Protein AF-A0A953ASG6-F1 (afdb_monomer)

Sequence (273 aa):
MALGATGCASWFAHPLPPEARTFRAKTDDGWELGLVQYLPEGTPTGRPVLLCHGISANGRHMDLDEAHSLARYLAAHGREAWTMSIRGTGASDRADPAKGRRQNFTFDDVWRHDTRTAIAFVRGHAETPRLLRRLQHDGVALSAEQRAIADEEFVAIDYIGHSMGGMLVYAYLAEGGEGLHAVVTLGSPTRMDWGGRLDPVVVGASRLLMKGTGRSRWRTLRCSPCCGRATRTAIRWRSSSTTRRTPRRRPGGGWWRSAPGTSRRRCGCSLRR

Foldseek 3Di:
DDDLDQADPPVQDDDDDPQKDWDWFAWPQGKTKIKIKAAADDAADAAAEEEEEAPSAFQCVQPRDDPPHVQVVCRPVRHIYMTIGFECDDPIDHADVVRVRHLQDDLCCRLVIVVLRVLVVCQVVPCNLVRLLVCVVVVNDDDPRSVVSVPDPGGAYEYEAEASGLCSVVVCVVVPHDRHPYYHYHPYDVDDPPPPPCVCVVVVVVCVSNVDPDPDPPPPPPPDDPPDDDPDPPPDDDDDPDDDDDDDDDDDDDDDDDDDDDDDDDDDDDDDD

Secondary structure (DSSP, 8-state):
------S--TT--PPPPTT-EEEEEE-TTS-EEEEEEEPPSSS--S--EEEE--TT--GGGS--SSSS-HHHHHHHTT--EEEEPPTTSTTSPPPBGGGTB-TT--HHHIIIIIIHHHHHHHHHH-SHHHHHHHHHHTT----HHHHHHHT-SS--EEEEEETHHHHHHHHHHHTT--SEEEEEEES--SS----TTTHHHHHHHHHHHS---------------------------------------------------------------

pLDDT: mean 74.08, std 29.64, range [22.88, 98.88]

Radius of gyration: 25.07 Å; Cα contacts (8 Å, |Δi|>4): 400; chains: 1; bounding box: 74×66×63 Å

Solvent-accessible surface area (backbone atoms only — not comparable to full-atom values): 16791 Å² total; per-residue (Å²): 136,92,86,83,81,87,50,65,78,83,86,69,73,57,78,80,59,90,78,52,44,77,47,76,49,70,30,94,88,69,47,40,27,20,34,40,40,33,67,34,44,77,72,61,71,53,61,37,33,42,38,34,40,33,78,74,46,22,27,51,75,43,42,47,48,94,88,68,14,62,39,57,53,37,7,69,65,5,21,28,19,30,31,32,13,56,77,63,19,70,77,11,40,61,60,36,67,95,73,71,35,60,80,49,70,50,74,63,53,44,26,69,34,47,50,49,39,49,53,54,48,47,47,74,66,58,55,50,42,58,53,40,38,49,40,51,74,74,67,50,91,68,54,75,66,46,47,56,47,28,70,44,88,71,52,47,27,30,38,39,11,30,29,51,23,24,38,34,52,50,55,34,48,75,73,70,53,77,61,64,74,48,79,46,63,46,83,38,64,92,69,86,81,62,60,86,85,51,35,69,59,51,52,47,50,47,46,69,76,50,67,41,102,64,91,76,78,80,72,77,83,72,80,73,86,76,93,66,88,79,80,84,77,79,83,76,85,77,86,84,83,81,80,88,78,88,87,86,84,88,85,88,85,85,88,88,86,85,88,89,87,88,85,88,84,86,85,86,86,82,87,79,133

Nearest PDB structures (foldseek):
  6v7n-assembly2_B  TM=7.264E-01  e=4.670E-08  Homo sapiens
  7q4j-assembly1_A  TM=7.502E-01  e=1.644E-07  Thermoanaerobacter thermohydrosulfuricus
  7q4h-assembly1_B  TM=4.082E-01  e=7.930E-07  Thermoanaerobacter thermohydrosulfuricus
  3iul-assembly1_A  TM=6.294E-01  e=1.382E-04  Aeromonas caviae
  3iur-assembly1_A  TM=6.324E-01  e=2.287E-04  Aeromonas caviae

Structure (mmCIF, N/CA/C/O backbone):
data_AF-A0A953ASG6-F1
#
_entry.id   AF-A0A953ASG6-F1
#
loop_
_atom_site.group_PDB
_atom_site.id
_atom_site.type_symbol
_atom_site.label_atom_id
_atom_site.label_alt_id
_atom_site.label_comp_id
_atom_site.label_asym_id
_atom_site.label_entity_id
_atom_site.label_seq_id
_atom_site.pdbx_PDB_ins_code
_atom_site.Cartn_x
_atom_site.Cartn_y
_atom_site.Cartn_z
_atom_site.occupancy
_atom_site.B_iso_or_equiv
_atom_site.auth_seq_id
_atom_site.auth_comp_id
_atom_site.auth_asym_id
_atom_site.auth_atom_id
_atom_site.pdbx_PDB_model_num
ATOM 1 N N . MET A 1 1 ? 19.640 18.886 -24.240 1.00 27.78 1 MET A N 1
ATOM 2 C CA . MET A 1 1 ? 18.277 18.658 -24.767 1.00 27.78 1 MET A CA 1
ATOM 3 C C . MET A 1 1 ? 17.514 17.826 -23.749 1.00 27.78 1 MET A C 1
ATOM 5 O O . MET A 1 1 ? 17.911 16.702 -23.474 1.00 27.78 1 MET A O 1
ATOM 9 N N . ALA A 1 2 ? 16.523 18.434 -23.099 1.00 35.00 2 ALA A N 1
ATOM 10 C CA . ALA A 1 2 ? 15.748 17.849 -22.012 1.00 35.00 2 ALA A CA 1
ATOM 11 C C . ALA A 1 2 ? 14.700 16.862 -22.547 1.00 35.00 2 ALA A C 1
ATOM 13 O O . ALA A 1 2 ? 13.938 17.223 -23.433 1.00 35.00 2 ALA A O 1
ATOM 14 N N . LEU A 1 3 ? 14.653 15.651 -21.985 1.00 30.56 3 LEU A N 1
ATOM 15 C CA . LEU A 1 3 ? 13.550 14.684 -22.097 1.00 30.56 3 LEU A CA 1
ATOM 16 C C . LEU A 1 3 ? 13.619 13.762 -20.866 1.00 30.56 3 LEU A C 1
ATOM 18 O O . LEU A 1 3 ? 14.059 12.621 -20.931 1.00 30.56 3 LEU A O 1
ATOM 22 N N . GLY A 1 4 ? 13.264 14.321 -19.707 1.00 30.19 4 GLY A N 1
ATOM 23 C CA . GLY A 1 4 ? 13.262 13.640 -18.404 1.00 30.19 4 GLY A CA 1
ATOM 24 C C . GLY A 1 4 ? 11.885 13.590 -17.739 1.00 30.19 4 GLY A C 1
ATOM 25 O O . GLY A 1 4 ? 11.798 13.414 -16.530 1.00 30.19 4 GLY A O 1
ATOM 26 N N . ALA A 1 5 ? 10.806 13.773 -18.502 1.00 35.22 5 ALA A N 1
ATOM 27 C CA . ALA A 1 5 ? 9.439 13.689 -17.999 1.00 35.22 5 ALA A CA 1
ATOM 28 C C . ALA A 1 5 ? 8.845 12.315 -18.327 1.00 35.22 5 ALA A C 1
ATOM 30 O O . ALA A 1 5 ? 8.050 12.162 -19.252 1.00 35.22 5 ALA A O 1
ATOM 31 N N . THR A 1 6 ? 9.212 11.290 -17.560 1.00 41.84 6 THR A N 1
ATOM 32 C CA . THR A 1 6 ? 8.379 10.086 -17.487 1.00 41.84 6 THR A CA 1
ATOM 33 C C . THR A 1 6 ? 7.123 10.427 -16.681 1.00 41.84 6 THR A C 1
ATOM 35 O O . THR A 1 6 ? 7.103 10.310 -15.458 1.00 41.84 6 THR A O 1
ATOM 38 N N . GLY A 1 7 ? 6.099 10.901 -17.393 1.00 40.56 7 GLY A N 1
ATOM 39 C CA . GLY A 1 7 ? 4.728 10.423 -17.225 1.00 40.56 7 GLY A CA 1
ATOM 40 C C . GLY A 1 7 ? 3.954 10.811 -15.968 1.00 40.56 7 GLY A C 1
ATOM 41 O O . GLY A 1 7 ? 3.201 9.985 -15.478 1.00 40.56 7 GLY A O 1
ATOM 42 N N . CYS A 1 8 ? 4.059 12.036 -15.462 1.00 50.91 8 CYS A N 1
ATOM 43 C CA . CYS A 1 8 ? 2.988 12.617 -14.646 1.00 50.91 8 CYS A CA 1
ATOM 44 C C . CYS A 1 8 ? 2.726 14.031 -15.147 1.00 50.91 8 CYS A C 1
ATOM 46 O O . CYS A 1 8 ? 3.676 14.778 -15.384 1.00 50.91 8 CYS A O 1
ATOM 48 N N . ALA A 1 9 ? 1.457 14.400 -15.318 1.00 42.47 9 ALA A N 1
ATOM 49 C CA . ALA A 1 9 ? 1.088 15.793 -15.503 1.00 42.47 9 ALA A CA 1
ATOM 50 C C . ALA A 1 9 ? 1.520 16.552 -14.239 1.00 42.47 9 ALA A C 1
ATOM 52 O O . ALA A 1 9 ? 0.816 16.566 -13.237 1.00 42.47 9 ALA A O 1
ATOM 53 N N . SER A 1 10 ? 2.695 17.181 -14.278 1.00 49.19 10 SER A N 1
ATOM 54 C CA . SER A 1 10 ? 3.229 18.040 -13.210 1.00 49.19 10 SER A CA 1
ATOM 55 C C . SER A 1 10 ? 2.364 19.280 -12.944 1.00 49.19 10 SER A C 1
ATOM 57 O O . SER A 1 10 ? 2.701 20.096 -12.097 1.00 49.19 10 SER A O 1
ATOM 59 N N . TRP A 1 11 ? 1.268 19.427 -13.686 1.00 45.00 11 TRP A N 1
ATOM 60 C CA . TRP A 1 11 ? 0.364 20.567 -13.692 1.00 45.00 11 TRP A CA 1
ATOM 61 C C . TRP A 1 11 ? -0.679 20.519 -12.563 1.00 45.00 11 TRP A C 1
ATOM 63 O O . TRP A 1 11 ? -1.254 21.551 -12.249 1.00 45.00 11 TRP A O 1
ATOM 73 N N . PHE A 1 12 ? -0.885 19.361 -11.918 1.00 52.78 12 PHE A N 1
ATOM 74 C CA . PHE A 1 12 ? -1.850 19.177 -10.824 1.00 52.78 12 PHE A CA 1
ATOM 75 C C . PHE A 1 12 ? -1.239 18.354 -9.681 1.00 52.78 12 PHE A C 1
ATOM 77 O O . PHE A 1 12 ? -1.588 17.195 -9.466 1.00 52.78 12 PHE A O 1
ATOM 84 N N . ALA A 1 13 ? -0.278 18.930 -8.959 1.00 62.97 13 ALA A N 1
ATOM 85 C CA . ALA A 1 13 ? 0.239 18.332 -7.730 1.00 62.97 13 ALA A CA 1
ATOM 86 C C . ALA A 1 13 ? -0.404 19.024 -6.523 1.00 62.97 13 ALA A C 1
ATOM 88 O O . ALA A 1 13 ? 0.125 20.010 -6.013 1.00 62.97 13 ALA A O 1
ATOM 89 N N . HIS A 1 14 ? -1.551 18.512 -6.068 1.00 77.44 14 HIS A N 1
ATOM 90 C CA . HIS A 1 14 ? -2.066 18.899 -4.757 1.00 77.44 14 HIS A CA 1
ATOM 91 C C . HIS A 1 14 ? -1.076 18.454 -3.673 1.00 77.44 14 HIS A C 1
ATOM 93 O O . HIS A 1 14 ? -0.566 17.328 -3.744 1.00 77.44 14 HIS A O 1
ATOM 99 N N . PRO A 1 15 ? -0.786 19.307 -2.673 1.00 84.88 15 PRO A N 1
ATOM 100 C CA . PRO A 1 15 ? 0.083 18.915 -1.580 1.00 84.88 15 PRO A CA 1
ATOM 101 C C . PRO A 1 15 ? -0.508 17.720 -0.824 1.00 84.88 15 PRO A C 1
ATOM 103 O O . PRO A 1 15 ? -1.726 17.489 -0.790 1.00 84.88 15 PRO A O 1
ATOM 106 N N . LEU A 1 16 ? 0.387 16.946 -0.215 1.00 89.38 16 LEU A N 1
ATOM 107 C CA . LEU A 1 16 ? -0.013 15.987 0.803 1.00 89.38 16 LEU A CA 1
ATOM 108 C C . LEU A 1 16 ? -0.676 16.743 1.957 1.00 89.38 16 LEU A C 1
ATOM 110 O O . LEU A 1 16 ? -0.229 17.846 2.285 1.00 89.38 16 LEU A O 1
ATOM 114 N N . PRO A 1 17 ? -1.736 16.186 2.554 1.00 90.31 17 PRO A N 1
ATOM 115 C CA . PRO A 1 17 ? -2.352 16.832 3.688 1.00 90.31 17 PRO A CA 1
ATOM 116 C C . PRO A 1 17 ? -1.406 16.711 4.905 1.00 90.31 17 PRO A C 1
ATOM 118 O O . PRO A 1 17 ? -0.590 15.782 4.945 1.00 90.31 17 PRO A O 1
ATOM 121 N N . PRO A 1 18 ? -1.443 17.649 5.868 1.00 90.81 18 PRO A N 1
ATOM 122 C CA . PRO A 1 18 ? -0.454 17.725 6.951 1.00 90.81 18 PRO A CA 1
ATOM 123 C C . PRO A 1 18 ? -0.335 16.458 7.810 1.00 90.81 18 PRO A C 1
ATOM 125 O O . PRO A 1 18 ? 0.724 16.180 8.369 1.00 90.81 18 PRO A O 1
ATOM 128 N N . GLU A 1 19 ? -1.414 15.690 7.923 1.00 90.56 19 GLU A N 1
ATOM 129 C CA . GLU A 1 19 ? -1.492 14.446 8.683 1.00 90.56 19 GLU A CA 1
ATOM 130 C C . GLU A 1 19 ? -0.866 13.239 7.969 1.00 90.56 19 GLU A C 1
ATOM 132 O O . GLU A 1 19 ? -0.615 12.210 8.607 1.00 90.56 19 GLU A O 1
ATOM 137 N N . ALA A 1 20 ? -0.591 13.345 6.665 1.00 95.19 20 ALA A N 1
ATOM 138 C CA . ALA A 1 20 ? 0.031 12.273 5.904 1.00 95.19 20 ALA A CA 1
ATOM 139 C C . ALA A 1 20 ? 1.503 12.103 6.298 1.00 95.19 20 ALA A C 1
ATOM 141 O O . ALA A 1 20 ? 2.285 13.053 6.330 1.00 95.19 20 ALA A O 1
ATOM 142 N N . ARG A 1 21 ? 1.909 10.858 6.554 1.00 98.00 21 ARG A N 1
ATOM 143 C CA . ARG A 1 21 ? 3.276 10.528 6.980 1.00 98.00 21 ARG A CA 1
ATOM 144 C C . ARG A 1 21 ? 4.039 9.876 5.845 1.00 98.00 21 ARG A C 1
ATOM 146 O O . ARG A 1 21 ? 3.577 8.898 5.266 1.00 98.00 21 ARG A O 1
ATOM 153 N N . THR A 1 22 ? 5.220 10.391 5.535 1.00 97.69 22 THR A N 1
ATOM 154 C CA . THR A 1 22 ? 6.057 9.874 4.446 1.00 97.69 22 THR A CA 1
ATOM 155 C C . THR A 1 22 ? 7.138 8.941 4.969 1.00 97.69 22 THR A C 1
ATOM 157 O O . THR A 1 22 ? 7.808 9.256 5.951 1.00 97.69 22 THR A O 1
ATOM 160 N N . PHE A 1 23 ? 7.369 7.842 4.260 1.00 98.56 23 PHE A N 1
ATOM 161 C CA . PHE A 1 23 ? 8.360 6.831 4.608 1.00 98.56 23 PHE A CA 1
ATOM 162 C C . PHE A 1 23 ? 9.231 6.457 3.411 1.00 98.56 23 PHE A C 1
ATOM 164 O O . PHE A 1 23 ? 8.846 6.632 2.251 1.00 98.56 23 PHE A O 1
ATOM 171 N N . ARG A 1 24 ? 10.408 5.903 3.716 1.00 98.38 24 ARG A N 1
ATOM 172 C CA . ARG A 1 24 ? 11.357 5.348 2.749 1.00 98.38 24 ARG A CA 1
ATOM 173 C C . ARG A 1 24 ? 11.648 3.896 3.112 1.00 98.38 24 ARG A C 1
ATOM 175 O O . ARG A 1 24 ? 12.195 3.633 4.178 1.00 98.38 24 ARG A O 1
ATOM 182 N N . ALA A 1 25 ? 11.273 2.963 2.240 1.00 98.38 25 ALA A N 1
ATOM 183 C CA . ALA A 1 25 ? 11.514 1.536 2.440 1.00 98.38 25 ALA A CA 1
ATOM 184 C C . ALA A 1 25 ? 12.634 1.054 1.517 1.00 98.38 25 ALA A C 1
ATOM 186 O O . ALA A 1 25 ? 12.512 1.147 0.296 1.00 98.38 25 ALA A O 1
ATOM 187 N N . LYS A 1 26 ? 13.722 0.543 2.095 1.00 98.38 26 LYS A N 1
ATOM 188 C CA . LYS A 1 26 ? 14.877 0.063 1.335 1.00 98.38 26 LYS A CA 1
ATOM 189 C C . LYS A 1 26 ? 14.662 -1.376 0.859 1.00 98.38 26 LYS A C 1
ATOM 191 O O . LYS A 1 26 ? 14.387 -2.257 1.672 1.00 98.38 26 LYS A O 1
ATOM 196 N N . THR A 1 27 ? 14.794 -1.607 -0.442 1.00 98.25 27 THR A N 1
ATOM 197 C CA . THR A 1 27 ? 14.783 -2.939 -1.051 1.00 98.25 27 THR A CA 1
ATOM 198 C C . THR A 1 27 ? 16.126 -3.638 -0.850 1.00 98.25 27 THR A C 1
ATOM 200 O O . THR A 1 27 ? 17.162 -3.006 -0.619 1.00 98.25 27 THR A O 1
ATOM 203 N N . ASP A 1 28 ? 16.114 -4.962 -0.948 1.00 96.81 28 ASP A N 1
ATOM 204 C CA . ASP A 1 28 ? 17.310 -5.809 -0.894 1.00 96.81 28 ASP A CA 1
ATOM 205 C C . ASP A 1 28 ? 18.301 -5.522 -2.036 1.00 96.81 28 ASP A C 1
ATOM 207 O O . ASP A 1 28 ? 19.506 -5.681 -1.853 1.00 96.81 28 ASP A O 1
ATOM 211 N N . ASP A 1 29 ? 17.819 -5.026 -3.178 1.00 95.38 29 ASP A N 1
ATOM 212 C CA . ASP A 1 29 ? 18.638 -4.620 -4.325 1.00 95.38 29 ASP A CA 1
ATOM 213 C C . ASP A 1 29 ? 19.014 -3.121 -4.346 1.00 95.38 29 ASP A C 1
ATOM 215 O O . ASP A 1 29 ? 19.534 -2.613 -5.341 1.00 95.38 29 ASP A O 1
ATOM 219 N N . GLY A 1 30 ? 18.803 -2.404 -3.235 1.00 95.50 30 GLY A N 1
ATOM 220 C CA . GLY A 1 30 ? 19.396 -1.081 -3.001 1.00 95.50 30 GLY A CA 1
ATOM 221 C C . GLY A 1 30 ? 18.591 0.125 -3.497 1.00 95.50 30 GLY A C 1
ATOM 222 O O . GLY A 1 30 ? 19.136 1.232 -3.571 1.00 95.50 30 GLY A O 1
ATOM 223 N N . TRP A 1 31 ? 17.308 -0.051 -3.807 1.00 97.75 31 TRP A N 1
ATOM 224 C CA . TRP A 1 31 ? 16.381 1.051 -4.068 1.00 97.75 31 TRP A CA 1
ATOM 225 C C . TRP A 1 31 ? 15.680 1.485 -2.788 1.00 97.75 31 TRP A C 1
ATOM 227 O O . TRP A 1 31 ? 15.401 0.669 -1.918 1.00 97.75 31 TRP A O 1
ATOM 237 N N . GLU A 1 32 ? 15.339 2.766 -2.682 1.00 98.31 32 GLU A N 1
ATOM 238 C CA . GLU A 1 32 ? 14.399 3.228 -1.664 1.00 98.31 32 GLU A CA 1
ATOM 239 C C . GLU A 1 32 ? 13.057 3.603 -2.289 1.00 98.31 32 GLU A C 1
ATOM 241 O O . GLU A 1 32 ? 12.974 4.436 -3.196 1.00 98.31 32 GLU A O 1
ATOM 246 N N . LEU A 1 33 ? 11.998 2.984 -1.778 1.00 98.56 33 LEU A N 1
ATOM 247 C CA . LEU A 1 33 ? 10.622 3.225 -2.183 1.00 98.56 33 LEU A CA 1
ATOM 248 C C . LEU A 1 33 ? 10.019 4.327 -1.323 1.00 98.56 33 LEU A C 1
ATOM 250 O O . LEU A 1 33 ? 10.130 4.281 -0.100 1.00 98.56 33 LEU A O 1
ATOM 254 N N . GLY A 1 34 ? 9.347 5.289 -1.946 1.00 98.25 34 GLY A N 1
ATOM 255 C CA . GLY A 1 34 ? 8.525 6.270 -1.253 1.00 98.25 34 GLY A CA 1
ATOM 256 C C . GLY A 1 34 ? 7.156 5.685 -0.921 1.00 98.25 34 GLY A C 1
ATOM 257 O O . GLY A 1 34 ? 6.438 5.242 -1.823 1.00 98.25 34 GLY A O 1
ATOM 258 N N . LEU A 1 35 ? 6.783 5.720 0.357 1.00 98.69 35 LEU A N 1
ATOM 259 C CA . LEU A 1 35 ? 5.441 5.385 0.829 1.00 98.69 35 LEU A CA 1
ATOM 260 C C . LEU A 1 35 ? 4.820 6.568 1.569 1.00 98.69 35 LEU A C 1
ATOM 262 O O . LEU A 1 35 ? 5.529 7.377 2.168 1.00 98.69 35 LEU A O 1
ATOM 266 N N . VAL A 1 36 ? 3.493 6.646 1.552 1.00 98.44 36 VAL A N 1
ATOM 267 C CA . VAL A 1 36 ? 2.724 7.623 2.328 1.00 98.44 36 VAL A CA 1
ATOM 268 C C . VAL A 1 36 ? 1.637 6.903 3.110 1.00 98.44 36 VAL A C 1
ATOM 270 O O . VAL A 1 36 ? 0.869 6.155 2.511 1.00 98.44 36 VAL A O 1
ATOM 273 N N . GLN A 1 37 ? 1.570 7.144 4.415 1.00 98.69 37 GLN A N 1
ATOM 274 C CA . GLN A 1 37 ? 0.572 6.610 5.339 1.00 98.69 37 GLN A CA 1
ATOM 275 C C . GLN A 1 37 ? -0.467 7.676 5.683 1.00 98.69 37 GLN A C 1
ATOM 277 O O . GLN A 1 37 ? -0.120 8.818 5.993 1.00 98.69 37 GLN A O 1
ATOM 282 N N . TYR A 1 38 ? -1.722 7.249 5.729 1.00 98.12 38 TYR A N 1
ATOM 283 C CA . TYR A 1 38 ? -2.864 7.984 6.252 1.00 98.12 38 TYR A CA 1
ATOM 284 C C . TYR A 1 38 ? -3.462 7.142 7.374 1.00 98.12 38 TYR A C 1
ATOM 286 O O . TYR A 1 38 ? -3.794 5.968 7.180 1.00 98.12 38 TYR A O 1
ATOM 294 N N . LEU A 1 39 ? -3.546 7.723 8.567 1.00 98.19 39 LEU A N 1
ATOM 295 C CA . LEU A 1 39 ? -4.141 7.043 9.708 1.00 98.19 39 LEU A CA 1
ATOM 296 C C . LEU A 1 39 ? -5.666 6.995 9.577 1.00 98.19 39 LEU A C 1
ATOM 298 O O . LEU A 1 39 ? -6.246 7.893 8.971 1.00 98.19 39 LEU A O 1
ATOM 302 N N . PRO A 1 40 ? -6.314 5.962 10.136 1.00 97.44 40 PRO A N 1
ATOM 303 C CA . PRO A 1 40 ? -7.762 5.878 10.122 1.00 97.44 40 PRO A CA 1
ATOM 304 C C . PRO A 1 40 ? -8.350 7.001 10.977 1.00 97.44 40 PRO A C 1
ATOM 306 O O . PRO A 1 40 ? -7.897 7.235 12.100 1.00 97.44 40 PRO A O 1
ATOM 309 N N . GLU A 1 41 ? -9.379 7.666 10.467 1.00 95.94 41 GLU A N 1
ATOM 310 C CA . GLU A 1 41 ? -10.197 8.565 11.269 1.00 95.94 41 GLU A CA 1
ATOM 311 C C . GLU A 1 41 ? -11.116 7.748 12.184 1.00 95.94 41 GLU A C 1
ATOM 313 O O . GLU A 1 41 ? -11.754 6.777 11.770 1.00 95.94 41 GLU A O 1
ATOM 318 N N . GLY A 1 42 ? -11.173 8.135 13.458 1.00 94.44 42 GLY A N 1
ATOM 319 C CA . GLY A 1 42 ? -11.932 7.407 14.469 1.00 94.44 42 GLY A CA 1
ATOM 320 C C . GLY A 1 42 ? -11.327 6.044 14.827 1.00 94.44 42 GLY A C 1
ATOM 321 O O . GLY A 1 42 ? -10.113 5.844 14.825 1.00 94.44 42 GLY A O 1
ATOM 322 N N . THR A 1 43 ? -12.189 5.100 15.216 1.00 95.44 43 THR A N 1
ATOM 323 C CA . THR A 1 43 ? -11.749 3.747 15.589 1.00 95.44 43 THR A CA 1
ATOM 324 C C . THR A 1 43 ? -11.465 2.932 14.326 1.00 95.44 43 THR A C 1
ATOM 326 O O . THR A 1 43 ? -12.354 2.850 13.476 1.00 95.44 43 THR A O 1
ATOM 329 N N . PRO A 1 44 ? -10.294 2.272 14.204 1.00 97.62 44 PRO A N 1
ATOM 330 C CA . PRO A 1 44 ? -9.983 1.477 13.023 1.00 97.62 44 PRO A CA 1
ATOM 331 C C . PRO A 1 44 ? -11.049 0.416 12.730 1.00 97.62 44 PRO A C 1
ATOM 333 O O . PRO A 1 44 ? -11.471 -0.317 13.626 1.00 97.62 44 PRO A O 1
ATOM 336 N N . THR A 1 45 ? -11.477 0.315 11.475 1.00 96.38 45 THR A N 1
ATOM 337 C CA . THR A 1 45 ? -12.579 -0.559 11.038 1.00 96.38 45 THR A CA 1
ATOM 338 C C . THR A 1 45 ? -12.103 -1.864 10.408 1.00 96.38 45 THR A C 1
ATOM 340 O O . THR A 1 45 ? -12.894 -2.789 10.267 1.00 96.38 45 THR A O 1
ATOM 343 N N . GLY A 1 46 ? -10.821 -1.975 10.056 1.00 96.38 46 GLY A N 1
ATOM 344 C CA . GLY A 1 46 ? -10.255 -3.163 9.420 1.00 96.38 46 GLY A CA 1
ATOM 345 C C . GLY A 1 46 ? -8.737 -3.079 9.288 1.00 96.38 46 GLY A C 1
ATOM 346 O O . GLY A 1 46 ? -8.127 -2.120 9.747 1.00 96.38 46 GLY A O 1
ATOM 347 N N . ARG A 1 47 ? -8.120 -4.074 8.643 1.00 98.00 47 ARG A N 1
ATOM 348 C CA . ARG A 1 47 ? -6.658 -4.142 8.451 1.00 98.00 47 ARG A CA 1
ATOM 349 C C . ARG A 1 47 ? -6.118 -2.942 7.656 1.00 98.00 47 ARG A C 1
ATOM 351 O O . ARG A 1 47 ? -6.865 -2.365 6.856 1.00 98.00 47 ARG A O 1
ATOM 358 N N . PRO A 1 48 ? -4.837 -2.571 7.827 1.00 98.38 48 PRO A N 1
ATOM 359 C CA . PRO A 1 48 ? -4.202 -1.568 6.974 1.00 98.38 48 PRO A CA 1
ATOM 360 C C . PRO A 1 48 ? -4.238 -2.006 5.504 1.00 98.38 48 PRO A C 1
ATOM 362 O O . PRO A 1 48 ? -4.195 -3.201 5.206 1.00 98.38 48 PRO A O 1
ATOM 365 N N . VAL A 1 49 ? -4.316 -1.047 4.584 1.00 98.81 49 VAL A N 1
ATOM 366 C CA . VAL A 1 49 ? -4.430 -1.300 3.142 1.00 98.81 49 VAL A CA 1
ATOM 367 C C . VAL A 1 49 ? -3.309 -0.627 2.359 1.00 98.81 49 VAL A C 1
ATOM 369 O O . VAL A 1 49 ? -3.101 0.578 2.475 1.00 98.81 49 VAL A O 1
ATOM 372 N N . LEU A 1 50 ? -2.603 -1.401 1.533 1.00 98.88 50 LEU A N 1
ATOM 373 C CA . LEU A 1 50 ? -1.567 -0.915 0.622 1.00 98.88 50 LEU A CA 1
ATOM 374 C C . LEU A 1 50 ? -2.127 -0.715 -0.792 1.00 98.88 50 LEU A C 1
ATOM 376 O O . LEU A 1 50 ? -2.612 -1.649 -1.424 1.00 98.88 50 LEU A O 1
ATOM 380 N N . LEU A 1 51 ? -2.013 0.508 -1.298 1.00 98.75 51 LEU A N 1
ATOM 381 C CA . LEU A 1 51 ? -2.457 0.966 -2.607 1.00 98.75 51 LEU A CA 1
ATOM 382 C C . LEU A 1 51 ? -1.253 1.065 -3.553 1.00 98.75 51 LEU A C 1
ATOM 384 O O . LEU A 1 51 ? -0.347 1.882 -3.350 1.00 98.75 51 LEU A O 1
ATOM 388 N N . CYS A 1 52 ? -1.258 0.256 -4.610 1.00 98.50 52 CYS A N 1
ATOM 389 C CA . CYS A 1 52 ? -0.195 0.208 -5.610 1.00 98.50 52 CYS A CA 1
ATOM 390 C C . CYS A 1 52 ? -0.690 0.686 -6.980 1.00 98.50 52 CYS A C 1
ATOM 392 O O . CYS A 1 52 ? -1.705 0.215 -7.506 1.00 98.50 52 CYS A O 1
ATOM 394 N N . HIS A 1 53 ? 0.044 1.630 -7.566 1.00 97.19 53 HIS A N 1
ATOM 395 C CA . HIS A 1 53 ? -0.298 2.240 -8.846 1.00 97.19 53 HIS A CA 1
ATOM 396 C C . HIS A 1 53 ? 0.111 1.379 -10.055 1.00 97.19 53 HIS A C 1
ATOM 398 O O . HIS A 1 53 ? 0.879 0.423 -9.956 1.00 97.19 53 HIS A O 1
ATOM 404 N N . GLY A 1 54 ? -0.395 1.758 -11.231 1.00 93.75 54 GLY A N 1
ATOM 405 C CA . GLY A 1 54 ? -0.064 1.138 -12.517 1.00 93.75 54 GLY A CA 1
ATOM 406 C C . GLY A 1 54 ? 1.205 1.687 -13.179 1.00 93.75 54 GLY A C 1
ATOM 407 O O . GLY A 1 54 ? 1.897 2.547 -12.639 1.00 93.75 54 GLY A O 1
ATOM 408 N N . ILE A 1 55 ? 1.500 1.219 -14.391 1.00 91.25 55 ILE A N 1
ATOM 409 C CA . ILE A 1 55 ? 2.618 1.735 -15.196 1.00 91.25 55 ILE A CA 1
ATOM 410 C C . ILE A 1 55 ? 2.433 3.228 -15.520 1.00 91.25 55 ILE A C 1
ATOM 412 O O . ILE A 1 55 ? 1.304 3.699 -15.644 1.00 91.25 55 ILE A O 1
ATOM 416 N N . SER A 1 56 ? 3.537 3.968 -15.668 1.00 87.25 56 SER A N 1
ATOM 417 C CA . SER A 1 56 ? 3.531 5.409 -15.989 1.00 87.25 56 SER A CA 1
ATOM 418 C C . SER A 1 56 ? 2.734 6.266 -14.995 1.00 87.25 56 SER A C 1
ATOM 420 O O . SER A 1 56 ? 2.101 7.243 -15.375 1.00 87.25 56 SER A O 1
ATOM 422 N N . ALA A 1 57 ? 2.754 5.883 -13.719 1.00 89.94 57 ALA A N 1
ATOM 423 C CA . ALA A 1 57 ? 2.110 6.604 -12.628 1.00 89.94 57 ALA A CA 1
ATOM 424 C C . ALA A 1 57 ? 3.037 6.651 -11.400 1.00 89.94 57 ALA A C 1
ATOM 426 O O . ALA A 1 57 ? 4.211 6.295 -11.491 1.00 89.94 57 ALA A O 1
ATOM 427 N N . ASN A 1 58 ? 2.521 7.102 -10.257 1.00 91.50 58 ASN A N 1
ATOM 428 C CA . ASN A 1 58 ? 3.190 7.027 -8.958 1.00 91.50 58 ASN A CA 1
ATOM 429 C C . ASN A 1 58 ? 2.149 6.929 -7.821 1.00 91.50 58 ASN A C 1
ATOM 431 O O . ASN A 1 58 ? 0.952 6.839 -8.102 1.00 91.50 58 ASN A O 1
ATOM 435 N N . GLY A 1 59 ? 2.574 6.978 -6.552 1.00 88.75 59 GLY A N 1
ATOM 436 C CA . GLY A 1 59 ? 1.674 6.898 -5.388 1.00 88.75 59 GLY A CA 1
ATOM 437 C C . GLY A 1 59 ? 0.516 7.912 -5.382 1.00 88.75 59 GLY A C 1
ATOM 438 O O . GLY A 1 59 ? -0.575 7.580 -4.926 1.00 88.75 59 GLY A O 1
ATOM 439 N N . ARG A 1 60 ? 0.689 9.096 -5.990 1.00 90.50 60 ARG A N 1
ATOM 440 C CA . ARG A 1 60 ? -0.361 10.123 -6.171 1.00 90.50 60 ARG A CA 1
ATOM 441 C C . ARG A 1 60 ? -1.513 9.678 -7.072 1.00 90.50 60 ARG A C 1
ATOM 443 O O . ARG A 1 60 ? -2.578 10.266 -7.032 1.00 90.50 60 ARG A O 1
ATOM 450 N N . HIS A 1 61 ? -1.355 8.619 -7.861 1.00 91.06 61 HIS A N 1
ATOM 451 C CA . HIS A 1 61 ? -2.479 8.041 -8.608 1.00 91.06 61 HIS A CA 1
ATOM 452 C C . HIS A 1 61 ? -3.575 7.513 -7.666 1.00 91.06 61 HIS A C 1
ATOM 454 O O . HIS A 1 61 ? -4.745 7.485 -8.023 1.00 91.06 61 HIS A O 1
ATOM 460 N N . MET A 1 62 ? -3.202 7.121 -6.448 1.00 92.81 62 MET A N 1
ATOM 461 C CA . MET A 1 62 ? -4.138 6.644 -5.426 1.00 92.81 62 MET A CA 1
ATOM 462 C C . MET A 1 62 ? -4.488 7.747 -4.405 1.00 92.81 62 MET A C 1
ATOM 464 O O . MET A 1 62 ? -5.330 7.530 -3.532 1.00 92.81 62 MET A O 1
ATOM 468 N N . ASP A 1 63 ? -3.852 8.920 -4.529 1.00 93.06 63 ASP A N 1
ATOM 469 C CA . ASP A 1 63 ? -4.112 10.145 -3.768 1.00 93.06 63 ASP A CA 1
ATOM 470 C C . ASP A 1 63 ? -3.997 11.380 -4.686 1.00 93.06 63 ASP A C 1
ATOM 472 O O . ASP A 1 63 ? -2.926 11.986 -4.780 1.00 93.06 63 ASP A O 1
ATOM 476 N N . LEU A 1 64 ? -5.078 11.730 -5.388 1.00 89.44 64 LEU A N 1
ATOM 477 C CA . LEU A 1 64 ? -5.127 12.860 -6.312 1.00 89.44 64 LEU A CA 1
ATOM 478 C C . LEU A 1 64 ? -5.272 14.203 -5.572 1.00 89.44 64 LEU A C 1
ATOM 480 O O . LEU A 1 64 ? -4.344 15.015 -5.614 1.00 89.44 64 LEU A O 1
ATOM 484 N N . ASP A 1 65 ? -6.395 14.414 -4.878 1.00 87.56 65 ASP A N 1
ATOM 485 C CA . ASP A 1 65 ? -6.765 15.651 -4.170 1.00 87.56 65 ASP A CA 1
ATOM 486 C C . ASP A 1 65 ? -7.656 15.369 -2.933 1.00 87.56 65 ASP A C 1
ATOM 488 O O . ASP A 1 65 ? -7.739 14.242 -2.458 1.00 87.56 65 ASP A O 1
ATOM 492 N N . GLU A 1 66 ? -8.272 16.386 -2.332 1.00 84.25 66 GLU A N 1
ATOM 493 C CA . GLU A 1 66 ? -9.117 16.199 -1.141 1.00 84.25 66 GLU A CA 1
ATOM 494 C C . GLU A 1 66 ? -10.391 15.376 -1.412 1.00 84.25 66 GLU A C 1
ATOM 496 O O . GLU A 1 66 ? -10.794 14.579 -0.568 1.00 84.25 66 GLU A O 1
ATOM 501 N N . ALA A 1 67 ? -10.997 15.518 -2.593 1.00 86.81 67 ALA A N 1
ATOM 502 C CA . ALA A 1 67 ? -12.289 14.920 -2.927 1.00 86.81 67 ALA A CA 1
ATOM 503 C C . ALA A 1 67 ? -12.171 13.608 -3.725 1.00 86.81 67 ALA A C 1
ATOM 505 O O . ALA A 1 67 ? -13.073 12.771 -3.688 1.00 86.81 67 ALA A O 1
ATOM 506 N N . HIS A 1 68 ? -11.062 13.403 -4.438 1.00 90.50 68 HIS A N 1
ATOM 507 C CA . HIS A 1 68 ? -10.891 12.342 -5.436 1.00 90.50 68 HIS A CA 1
ATOM 508 C C . HIS A 1 68 ? -9.747 11.381 -5.091 1.00 90.50 68 HIS A C 1
ATOM 510 O O . HIS A 1 68 ? -9.031 10.895 -5.969 1.00 90.50 68 HIS A O 1
ATOM 516 N N . SER A 1 69 ? -9.566 11.088 -3.803 1.00 94.81 69 SER A N 1
ATOM 517 C CA . SER A 1 69 ? -8.473 10.245 -3.317 1.00 94.81 69 SER A CA 1
ATOM 518 C C . SER A 1 69 ? -8.954 8.985 -2.633 1.00 94.81 69 SER A C 1
ATOM 520 O O . SER A 1 69 ? -9.500 9.034 -1.535 1.00 94.81 69 SER A O 1
ATOM 522 N N . LEU A 1 70 ? -8.652 7.832 -3.233 1.00 96.94 70 LEU A N 1
ATOM 523 C CA . LEU A 1 70 ? -8.979 6.536 -2.641 1.00 96.94 70 LEU A CA 1
ATOM 524 C C . LEU A 1 70 ? -8.271 6.333 -1.292 1.00 96.94 70 LEU A C 1
ATOM 526 O O . LEU A 1 70 ? -8.888 5.830 -0.359 1.00 96.94 70 LEU A O 1
ATOM 530 N N . ALA A 1 71 ? -7.009 6.761 -1.164 1.00 97.12 71 ALA A N 1
ATOM 531 C CA . ALA A 1 71 ? -6.270 6.671 0.097 1.00 97.12 71 ALA A CA 1
ATOM 532 C C . ALA A 1 71 ? -6.948 7.459 1.230 1.00 97.12 71 ALA A C 1
ATOM 534 O O . ALA A 1 71 ? -7.179 6.914 2.308 1.00 97.12 71 ALA A O 1
ATOM 535 N N . ARG A 1 72 ? -7.315 8.720 0.962 1.00 95.94 72 ARG A N 1
ATOM 536 C CA . ARG A 1 72 ? -7.986 9.592 1.940 1.00 95.94 72 ARG A CA 1
ATOM 537 C C . ARG A 1 72 ? -9.400 9.117 2.238 1.00 95.94 72 ARG A C 1
ATOM 539 O O . ARG A 1 72 ? -9.790 9.075 3.396 1.00 95.94 72 ARG A O 1
ATOM 546 N N . TYR A 1 73 ? -10.134 8.679 1.216 1.00 96.94 73 TYR A N 1
ATOM 547 C CA . TYR A 1 73 ? -11.460 8.095 1.388 1.00 96.94 73 TYR A CA 1
ATOM 548 C C . TYR A 1 73 ? -11.420 6.897 2.344 1.00 96.94 73 TYR A C 1
ATOM 550 O O . TYR A 1 73 ? -12.216 6.829 3.274 1.00 96.94 73 TYR A O 1
ATOM 558 N N . LEU A 1 74 ? -10.470 5.975 2.167 1.00 97.81 74 LEU A N 1
ATOM 559 C CA . LEU A 1 74 ? -10.312 4.820 3.053 1.00 97.81 74 LEU A CA 1
ATOM 560 C C . LEU A 1 74 ? -9.960 5.249 4.487 1.00 97.81 74 LEU A C 1
ATOM 562 O O . LEU A 1 74 ? -10.595 4.769 5.428 1.00 97.81 74 LEU A O 1
ATOM 566 N N . ALA A 1 75 ? -9.028 6.193 4.646 1.00 97.56 75 ALA A N 1
ATOM 567 C CA . ALA A 1 75 ? -8.660 6.767 5.942 1.00 97.56 75 ALA A CA 1
ATOM 568 C C . ALA A 1 75 ? -9.860 7.380 6.676 1.00 97.56 75 ALA A C 1
ATOM 570 O O . ALA A 1 75 ? -10.138 6.989 7.810 1.00 97.56 75 ALA A O 1
ATOM 571 N N . ALA A 1 76 ? -10.637 8.226 5.998 1.00 96.75 76 ALA A N 1
ATOM 572 C CA . ALA A 1 76 ? -11.857 8.835 6.530 1.00 96.75 76 ALA A CA 1
ATOM 573 C C . ALA A 1 76 ? -12.932 7.802 6.929 1.00 96.75 76 ALA A C 1
ATOM 575 O O . ALA A 1 76 ? -13.785 8.071 7.770 1.00 96.75 76 ALA A O 1
ATOM 576 N N . HIS A 1 77 ? -12.881 6.590 6.365 1.00 96.88 77 HIS A N 1
ATOM 577 C CA . HIS A 1 77 ? -13.780 5.476 6.699 1.00 96.88 77 HIS A CA 1
ATOM 578 C C . HIS A 1 77 ? -13.131 4.454 7.653 1.00 96.88 77 HIS A C 1
ATOM 580 O O . HIS A 1 77 ? -13.509 3.276 7.701 1.00 96.88 77 HIS A O 1
ATOM 586 N N . GLY A 1 78 ? -12.141 4.899 8.430 1.00 97.25 78 GLY A N 1
ATOM 587 C CA . GLY A 1 78 ? -11.524 4.127 9.503 1.00 97.25 78 GLY A CA 1
ATOM 588 C C . GLY A 1 78 ? -10.529 3.065 9.031 1.00 97.25 78 GLY A C 1
ATOM 589 O O . GLY A 1 78 ? -10.176 2.171 9.800 1.00 97.25 78 GLY A O 1
ATOM 590 N N . ARG A 1 79 ? -10.048 3.129 7.786 1.00 97.88 79 ARG A N 1
ATOM 591 C CA . ARG A 1 79 ? -9.034 2.205 7.258 1.00 97.88 79 ARG A CA 1
ATOM 592 C C . ARG A 1 79 ? -7.692 2.905 7.150 1.00 97.88 79 ARG A C 1
ATOM 594 O O . ARG A 1 79 ? -7.542 3.834 6.373 1.00 97.88 79 ARG A O 1
ATOM 601 N N . GLU A 1 80 ? -6.686 2.420 7.868 1.00 98.56 80 GLU A N 1
ATOM 602 C CA . GLU A 1 80 ? -5.321 2.904 7.669 1.00 98.56 80 GLU A CA 1
ATOM 603 C C . GLU A 1 80 ? -4.862 2.627 6.237 1.00 98.56 80 GLU A C 1
ATOM 605 O O . GLU A 1 80 ? -4.768 1.470 5.826 1.00 98.56 80 GLU A O 1
ATOM 610 N N . ALA A 1 81 ? -4.564 3.681 5.487 1.00 98.56 81 ALA A N 1
ATOM 611 C CA . ALA A 1 81 ? 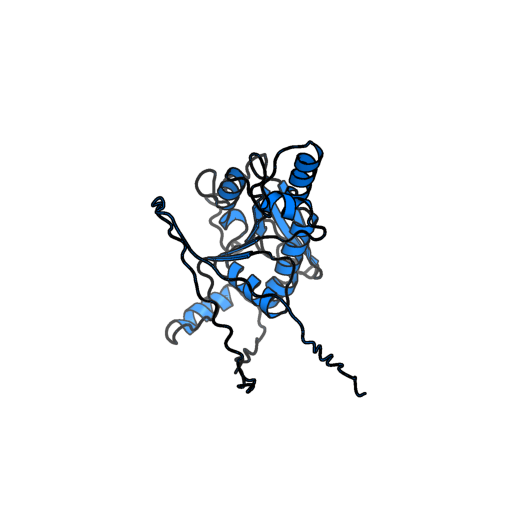-4.249 3.586 4.073 1.00 98.56 81 ALA A CA 1
ATOM 612 C C . ALA A 1 81 ? -2.784 3.922 3.812 1.00 98.56 81 ALA A C 1
ATOM 614 O O . ALA A 1 81 ? -2.224 4.858 4.378 1.00 98.56 81 ALA A O 1
ATOM 615 N N . TRP A 1 82 ? -2.174 3.173 2.904 1.00 98.75 82 TRP A N 1
ATOM 616 C CA . TRP A 1 82 ? -0.801 3.360 2.469 1.00 98.75 82 TRP A CA 1
ATOM 617 C C . TRP A 1 82 ? -0.764 3.482 0.957 1.00 98.75 82 TRP A C 1
ATOM 619 O O . TRP A 1 82 ? -1.285 2.618 0.265 1.00 98.75 82 TRP A O 1
ATOM 629 N N . THR A 1 83 ? -0.113 4.508 0.422 1.00 98.44 83 THR A N 1
ATOM 630 C CA . THR A 1 83 ? 0.255 4.547 -1.000 1.00 98.44 83 THR A CA 1
ATOM 631 C C . THR A 1 83 ? 1.734 4.237 -1.138 1.00 98.44 83 THR A C 1
ATOM 633 O O . THR A 1 83 ? 2.537 4.621 -0.288 1.00 98.44 83 THR A O 1
ATOM 636 N N . MET A 1 84 ? 2.112 3.545 -2.208 1.00 98.19 84 MET A N 1
ATOM 637 C CA . MET A 1 84 ? 3.516 3.347 -2.566 1.00 98.19 84 MET A CA 1
ATOM 638 C C . MET A 1 84 ? 3.800 3.926 -3.942 1.00 98.19 84 MET A C 1
ATOM 640 O O . MET A 1 84 ? 2.927 3.922 -4.803 1.00 98.19 84 MET A O 1
ATOM 644 N N . SER A 1 85 ? 5.030 4.379 -4.165 1.00 97.19 85 SER A N 1
ATOM 645 C CA . SER A 1 85 ? 5.588 4.573 -5.504 1.00 97.19 85 SER A CA 1
ATOM 646 C C . SER A 1 85 ? 6.550 3.422 -5.804 1.00 97.19 85 SER A C 1
ATOM 648 O O . SER A 1 85 ? 7.420 3.112 -4.991 1.00 97.19 85 SER A O 1
ATOM 650 N N . ILE A 1 86 ? 6.423 2.767 -6.955 1.00 96.25 86 ILE A N 1
ATOM 651 C CA . ILE A 1 86 ? 7.411 1.759 -7.381 1.00 96.25 86 ILE A CA 1
ATOM 652 C C . ILE A 1 86 ? 8.729 2.444 -7.774 1.00 96.25 86 ILE A C 1
ATOM 654 O O . ILE A 1 86 ? 8.753 3.654 -8.046 1.00 96.25 86 ILE A O 1
ATOM 658 N N . ARG A 1 87 ? 9.828 1.687 -7.822 1.00 96.75 87 ARG A N 1
ATOM 659 C CA . ARG A 1 87 ? 11.149 2.174 -8.246 1.00 96.75 87 ARG A CA 1
ATOM 660 C C . ARG A 1 87 ? 11.076 2.990 -9.539 1.00 96.75 87 ARG A C 1
ATOM 662 O O . ARG A 1 87 ? 10.323 2.678 -10.460 1.00 96.75 87 ARG A O 1
ATOM 669 N N . GLY A 1 88 ? 11.849 4.072 -9.610 1.00 93.56 88 GLY A N 1
ATOM 670 C CA . GLY A 1 88 ? 11.881 4.958 -10.774 1.00 93.56 88 GLY A CA 1
ATOM 671 C C . GLY A 1 88 ? 10.718 5.951 -10.874 1.00 93.56 88 GLY A C 1
ATOM 672 O O . GLY A 1 88 ? 10.724 6.775 -11.794 1.00 93.56 88 GLY A O 1
ATOM 673 N N . THR A 1 89 ? 9.757 5.935 -9.943 1.00 92.56 89 THR A N 1
ATOM 674 C CA . THR A 1 89 ? 8.554 6.785 -9.987 1.00 92.56 89 THR A CA 1
ATOM 675 C C . THR A 1 89 ? 8.359 7.611 -8.715 1.00 92.56 89 THR A C 1
ATOM 677 O O . THR A 1 89 ? 8.814 7.237 -7.638 1.00 92.56 89 THR A O 1
ATOM 680 N N . GLY A 1 90 ? 7.652 8.741 -8.836 1.00 91.00 90 GLY A N 1
ATOM 681 C CA . GLY A 1 90 ? 7.216 9.545 -7.689 1.00 91.00 90 GLY A CA 1
ATOM 682 C C . GLY A 1 90 ? 8.337 9.908 -6.716 1.00 91.00 90 GLY A C 1
ATOM 683 O O . GLY A 1 90 ? 9.380 10.416 -7.135 1.00 91.00 90 GLY A O 1
ATOM 684 N N . ALA A 1 91 ? 8.073 9.642 -5.433 1.00 92.25 91 ALA A N 1
ATOM 685 C CA . ALA A 1 91 ? 8.981 9.863 -4.307 1.00 92.25 91 ALA A CA 1
ATOM 686 C C . ALA A 1 91 ? 10.001 8.726 -4.094 1.00 92.25 91 ALA A C 1
ATOM 688 O O . ALA A 1 91 ? 10.828 8.816 -3.186 1.00 92.25 91 ALA A O 1
ATOM 689 N N . SER A 1 92 ? 9.941 7.662 -4.899 1.00 96.69 92 SER A N 1
ATOM 690 C CA . SER A 1 92 ? 10.950 6.604 -4.891 1.00 96.69 92 SER A CA 1
ATOM 691 C C . SER A 1 92 ? 12.202 7.052 -5.620 1.00 96.69 92 SER A C 1
ATOM 693 O O . SER A 1 92 ? 12.182 7.957 -6.462 1.00 96.69 92 SER A O 1
ATOM 695 N N . ASP A 1 93 ? 13.302 6.372 -5.318 1.00 96.19 93 ASP A N 1
ATOM 696 C CA . ASP A 1 93 ? 14.562 6.608 -5.994 1.00 96.19 93 ASP A CA 1
ATOM 697 C C . ASP A 1 93 ? 14.402 6.524 -7.514 1.00 96.19 93 ASP A C 1
ATOM 699 O O . ASP A 1 93 ? 13.671 5.694 -8.065 1.00 96.19 93 ASP A O 1
ATOM 703 N N . ARG A 1 94 ? 15.128 7.405 -8.201 1.00 93.00 94 ARG A N 1
ATOM 704 C CA . ARG A 1 94 ? 15.321 7.331 -9.645 1.00 93.00 94 ARG A CA 1
ATOM 705 C C . ARG A 1 94 ? 16.539 6.474 -9.954 1.00 93.00 94 ARG A C 1
ATOM 707 O O . ARG A 1 94 ? 17.400 6.238 -9.100 1.00 93.00 94 ARG A O 1
ATOM 714 N N . ALA A 1 95 ? 16.595 6.015 -11.197 1.00 89.56 95 ALA A N 1
ATOM 715 C CA . ALA A 1 95 ? 17.767 5.323 -11.685 1.00 89.56 95 ALA A CA 1
ATOM 716 C C . ALA A 1 95 ? 19.002 6.221 -11.546 1.00 89.56 95 ALA A C 1
ATOM 718 O O . ALA A 1 95 ? 19.001 7.382 -11.951 1.00 89.56 95 ALA A O 1
ATOM 719 N N . ASP A 1 96 ? 20.032 5.646 -10.953 1.00 91.00 96 ASP A N 1
ATOM 720 C CA . ASP A 1 96 ? 21.292 6.274 -10.610 1.00 91.00 96 ASP A CA 1
ATOM 721 C C . ASP A 1 96 ? 22.386 5.210 -10.801 1.00 91.00 96 ASP A C 1
ATOM 723 O O . ASP A 1 96 ? 22.626 4.391 -9.904 1.00 91.00 96 ASP A O 1
ATOM 727 N N . PRO A 1 97 ? 23.019 5.160 -11.990 1.00 87.81 97 PRO A N 1
ATOM 728 C CA . PRO A 1 97 ? 24.043 4.167 -12.294 1.00 87.81 97 PRO A CA 1
ATOM 729 C C . PRO A 1 97 ? 25.235 4.208 -11.334 1.00 87.81 97 PRO A C 1
ATOM 731 O O . PRO A 1 97 ? 25.818 3.159 -11.070 1.00 87.81 97 PRO A O 1
ATOM 734 N N . ALA A 1 98 ? 25.562 5.378 -10.768 1.00 90.75 98 ALA A N 1
ATOM 735 C CA . ALA A 1 98 ? 26.644 5.513 -9.793 1.00 90.75 98 ALA A CA 1
ATOM 736 C C . ALA A 1 98 ? 26.337 4.767 -8.483 1.00 90.75 98 ALA A C 1
ATOM 738 O O . ALA A 1 98 ? 27.253 4.355 -7.777 1.00 90.75 98 ALA A O 1
ATOM 739 N N . LYS A 1 99 ? 25.052 4.537 -8.189 1.00 87.06 99 LYS A N 1
ATOM 740 C CA . LYS A 1 99 ? 24.570 3.749 -7.044 1.00 87.06 99 LYS A CA 1
ATOM 741 C C . LYS A 1 99 ? 24.082 2.352 -7.440 1.00 87.06 99 LYS A C 1
ATOM 743 O O . LYS A 1 99 ? 23.366 1.714 -6.678 1.00 87.06 99 LYS A O 1
ATOM 748 N N . GLY A 1 100 ? 24.413 1.886 -8.648 1.00 86.19 100 GLY A N 1
ATOM 749 C CA . GLY A 1 100 ? 23.995 0.576 -9.158 1.00 86.19 100 GLY A CA 1
ATOM 750 C C . GLY A 1 100 ? 22.519 0.479 -9.572 1.00 86.19 100 GLY A C 1
ATOM 751 O O . GLY A 1 100 ? 22.088 -0.574 -10.041 1.00 86.19 100 GLY A O 1
ATOM 752 N N . ARG A 1 101 ? 21.745 1.568 -9.479 1.00 90.88 101 ARG A N 1
ATOM 753 C CA . ARG A 1 101 ? 20.316 1.603 -9.818 1.00 90.88 101 ARG A CA 1
ATOM 754 C C . ARG A 1 101 ? 20.125 1.867 -11.303 1.00 90.88 101 ARG A C 1
ATOM 756 O O . ARG A 1 101 ? 20.233 3.000 -11.769 1.00 90.88 101 ARG A O 1
ATOM 763 N N . ARG A 1 102 ? 19.859 0.823 -12.080 1.00 86.12 102 ARG A N 1
ATOM 764 C CA . ARG A 1 102 ? 19.769 0.928 -13.545 1.00 86.12 102 ARG A CA 1
ATOM 765 C C . ARG A 1 102 ? 18.371 1.352 -14.009 1.00 86.12 102 ARG A C 1
ATOM 767 O O . ARG A 1 102 ? 17.377 1.010 -13.383 1.00 86.12 102 ARG A O 1
ATOM 774 N N . GLN A 1 103 ? 18.292 2.066 -15.138 1.00 83.44 103 GLN A N 1
ATOM 775 C CA . GLN A 1 103 ? 17.014 2.466 -15.761 1.00 83.44 103 GLN A CA 1
ATOM 776 C C . GLN A 1 103 ? 16.218 1.272 -16.319 1.00 83.44 103 GLN A C 1
ATOM 778 O O . GLN A 1 103 ? 15.011 1.365 -16.490 1.00 83.44 103 GLN A O 1
ATOM 783 N N . ASN A 1 104 ? 16.890 0.164 -16.636 1.00 87.00 104 ASN A N 1
ATOM 784 C CA . ASN A 1 104 ? 16.327 -0.974 -17.360 1.00 87.00 104 ASN A CA 1
ATOM 785 C C . ASN A 1 104 ? 15.783 -2.089 -16.453 1.00 87.00 104 ASN A C 1
ATOM 787 O O . ASN A 1 104 ? 15.846 -3.259 -16.835 1.00 87.00 104 ASN A O 1
ATOM 791 N N . PHE A 1 105 ? 15.284 -1.744 -15.266 1.00 89.19 105 PHE A N 1
ATOM 792 C CA . PHE A 1 105 ? 14.603 -2.716 -14.417 1.00 89.19 105 PHE A CA 1
ATOM 793 C C . PHE A 1 105 ? 13.339 -3.246 -15.111 1.00 89.19 105 PHE A C 1
ATOM 795 O O . PHE A 1 105 ? 12.724 -2.599 -15.962 1.00 89.19 105 PHE A O 1
ATOM 802 N N . THR A 1 106 ? 12.970 -4.463 -14.760 1.00 92.88 106 THR A N 1
ATOM 803 C CA . THR A 1 106 ? 11.898 -5.238 -15.370 1.00 92.88 106 THR A CA 1
ATOM 804 C C . THR A 1 106 ? 10.692 -5.318 -14.445 1.00 92.88 106 THR A C 1
ATOM 806 O O . THR A 1 106 ? 10.762 -4.985 -13.265 1.00 92.88 106 THR A O 1
ATOM 809 N N . PHE A 1 107 ? 9.572 -5.811 -14.975 1.00 94.00 107 PHE A N 1
ATOM 810 C CA . PHE A 1 107 ? 8.413 -6.175 -14.161 1.00 94.00 107 PHE A CA 1
ATOM 811 C C . PHE A 1 107 ? 8.784 -7.144 -13.024 1.00 94.00 107 PHE A C 1
ATOM 813 O O . PHE A 1 107 ? 8.287 -6.999 -11.908 1.00 94.00 107 PHE A O 1
ATOM 820 N N . ASP A 1 108 ? 9.689 -8.089 -13.301 1.00 93.44 108 ASP A N 1
ATOM 821 C CA . ASP A 1 108 ? 10.156 -9.066 -12.321 1.00 93.44 108 ASP A CA 1
ATOM 822 C C . ASP A 1 108 ? 10.894 -8.413 -11.161 1.00 93.44 108 ASP A C 1
ATOM 824 O O . ASP A 1 108 ? 10.641 -8.754 -10.009 1.00 93.44 108 ASP A O 1
ATOM 828 N N . ASP A 1 109 ? 11.735 -7.424 -11.452 1.00 95.38 109 ASP A N 1
ATOM 829 C CA . ASP A 1 109 ? 12.447 -6.688 -10.410 1.00 95.38 109 ASP A CA 1
ATOM 830 C C . ASP A 1 109 ? 11.457 -5.955 -9.488 1.00 95.38 109 ASP A C 1
ATOM 832 O O . ASP A 1 109 ? 11.615 -5.954 -8.269 1.00 95.38 109 ASP A O 1
ATOM 836 N N . VAL A 1 110 ? 10.379 -5.391 -10.043 1.00 96.88 110 VAL A N 1
ATOM 837 C CA . VAL A 1 110 ? 9.376 -4.660 -9.252 1.00 96.88 110 VAL A CA 1
ATOM 838 C C . VAL A 1 110 ? 8.595 -5.594 -8.323 1.00 96.88 110 VAL A C 1
ATOM 840 O O . VAL A 1 110 ? 8.397 -5.266 -7.153 1.00 96.88 110 VAL A O 1
ATOM 843 N N . TRP A 1 111 ? 8.12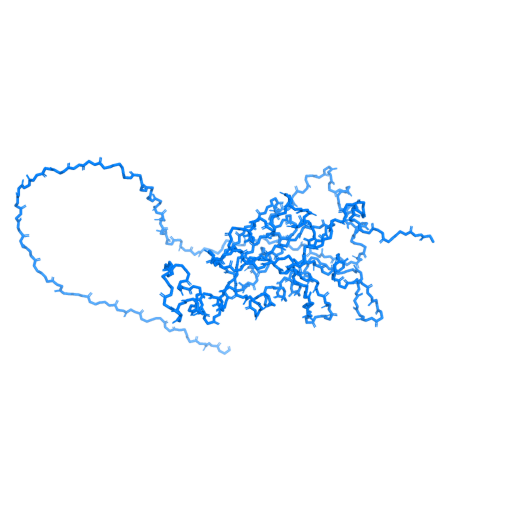9 -6.761 -8.776 1.00 96.69 111 TRP A N 1
ATOM 844 C CA . TRP A 1 111 ? 7.381 -7.630 -7.859 1.00 96.69 111 TRP A CA 1
ATOM 845 C C . TRP A 1 111 ? 8.302 -8.372 -6.882 1.00 96.69 111 TRP A C 1
ATOM 847 O O . TRP A 1 111 ? 7.927 -8.543 -5.719 1.00 96.69 111 TRP A O 1
ATOM 857 N N . ARG A 1 112 ? 9.507 -8.782 -7.312 1.00 97.50 112 ARG A N 1
ATOM 858 C CA . ARG A 1 112 ? 10.465 -9.514 -6.462 1.00 97.50 112 ARG A CA 1
ATOM 859 C C . ARG A 1 112 ? 11.026 -8.644 -5.351 1.00 97.50 112 ARG A C 1
ATOM 861 O O . ARG A 1 112 ? 11.157 -9.135 -4.234 1.00 97.50 112 ARG A O 1
ATOM 868 N N . HIS A 1 113 ? 11.323 -7.384 -5.649 1.00 98.00 113 HIS A N 1
ATOM 869 C CA . HIS A 1 113 ? 11.964 -6.478 -4.705 1.00 98.00 113 HIS A CA 1
ATOM 870 C C . HIS A 1 113 ? 10.948 -5.479 -4.146 1.00 98.00 113 HIS A C 1
ATOM 872 O O . HIS A 1 113 ? 10.658 -5.504 -2.952 1.00 98.00 113 HIS A O 1
ATOM 878 N N . ASP A 1 114 ? 10.311 -4.660 -4.990 1.00 98.44 114 ASP A N 1
ATOM 879 C CA . ASP A 1 114 ? 9.494 -3.548 -4.484 1.00 98.44 114 ASP A CA 1
ATOM 880 C C . ASP A 1 114 ? 8.235 -4.014 -3.765 1.00 98.44 114 ASP A C 1
ATOM 882 O O . ASP A 1 114 ? 7.933 -3.550 -2.669 1.00 98.44 114 ASP A O 1
ATOM 886 N N . THR A 1 115 ? 7.486 -4.929 -4.382 1.00 98.56 115 THR A N 1
ATOM 887 C CA . THR A 1 115 ? 6.205 -5.391 -3.827 1.00 98.56 115 THR A CA 1
ATOM 888 C C . THR A 1 115 ? 6.431 -6.136 -2.517 1.00 98.56 115 THR A C 1
ATOM 890 O O . THR A 1 115 ? 5.731 -5.880 -1.538 1.00 98.56 115 THR A O 1
ATOM 893 N N . ARG A 1 116 ? 7.463 -6.991 -2.458 1.00 98.44 116 ARG A N 1
ATOM 894 C CA . ARG A 1 116 ? 7.856 -7.685 -1.224 1.00 98.44 116 ARG A CA 1
ATOM 895 C C . ARG A 1 116 ? 8.260 -6.705 -0.129 1.00 98.44 116 ARG A C 1
ATOM 897 O O . ARG A 1 116 ? 7.747 -6.800 0.986 1.00 98.44 116 ARG A O 1
ATOM 904 N N . THR A 1 117 ? 9.136 -5.754 -0.450 1.00 98.75 117 THR A N 1
ATOM 905 C CA . THR A 1 117 ? 9.604 -4.740 0.498 1.00 98.75 117 THR A CA 1
ATOM 906 C C . THR A 1 117 ? 8.459 -3.871 0.997 1.00 98.75 117 THR A C 1
ATOM 908 O O . THR A 1 117 ? 8.354 -3.665 2.199 1.00 98.75 117 THR A O 1
ATOM 911 N N . ALA A 1 118 ? 7.573 -3.398 0.120 1.00 98.75 118 ALA A N 1
ATOM 912 C CA . ALA A 1 118 ? 6.449 -2.557 0.514 1.00 98.75 118 ALA A CA 1
ATOM 913 C C . ALA A 1 118 ? 5.467 -3.298 1.433 1.00 98.75 118 ALA A C 1
ATOM 915 O O . ALA A 1 118 ? 5.090 -2.758 2.471 1.00 98.75 118 ALA A O 1
ATOM 916 N N . ILE A 1 119 ? 5.106 -4.548 1.112 1.00 98.75 119 ILE A N 1
ATOM 917 C CA . ILE A 1 119 ? 4.238 -5.370 1.971 1.00 98.75 119 ILE A CA 1
ATOM 918 C C . ILE A 1 119 ? 4.892 -5.574 3.341 1.00 98.75 119 ILE A C 1
ATOM 920 O O . ILE A 1 119 ? 4.272 -5.296 4.365 1.00 98.75 119 ILE A O 1
ATOM 924 N N . ALA A 1 120 ? 6.154 -6.012 3.379 1.00 98.50 120 ALA A N 1
ATOM 925 C CA . ALA A 1 120 ? 6.872 -6.224 4.635 1.00 98.50 120 ALA A CA 1
ATOM 926 C C . ALA A 1 120 ? 6.993 -4.930 5.457 1.00 98.50 120 ALA A C 1
ATOM 928 O O . ALA A 1 120 ? 6.791 -4.942 6.672 1.00 98.50 120 ALA A O 1
ATOM 929 N N . PHE A 1 121 ? 7.266 -3.806 4.791 1.00 98.75 121 PHE A N 1
ATOM 930 C CA . PHE A 1 121 ? 7.379 -2.504 5.430 1.00 98.75 121 PHE A CA 1
ATOM 931 C C . PHE A 1 121 ? 6.063 -2.094 6.089 1.00 98.75 121 PHE A C 1
ATOM 933 O O . PHE A 1 121 ? 6.058 -1.806 7.284 1.00 98.75 121 PHE A O 1
ATOM 940 N N . VAL A 1 122 ? 4.942 -2.131 5.361 1.00 98.62 122 VAL A N 1
ATOM 941 C CA . VAL A 1 122 ? 3.630 -1.763 5.919 1.00 98.62 122 VAL A CA 1
ATOM 942 C C . VAL A 1 122 ? 3.263 -2.672 7.091 1.00 98.62 122 VAL A C 1
ATOM 944 O O . VAL A 1 122 ? 2.842 -2.172 8.128 1.00 98.62 122 VAL A O 1
ATOM 947 N N . ARG A 1 123 ? 3.504 -3.986 6.996 1.00 97.94 123 ARG A N 1
ATOM 948 C CA . ARG A 1 123 ? 3.260 -4.925 8.108 1.00 97.94 123 ARG A CA 1
ATOM 949 C C . ARG A 1 123 ? 4.015 -4.539 9.386 1.00 97.94 123 ARG A C 1
ATOM 951 O O . ARG A 1 123 ? 3.461 -4.648 10.475 1.00 97.94 123 ARG A O 1
ATOM 958 N N . GLY A 1 124 ? 5.257 -4.068 9.263 1.00 97.62 124 GLY A N 1
ATOM 959 C CA . GLY A 1 124 ? 6.066 -3.622 10.403 1.00 97.62 124 GLY A CA 1
ATOM 960 C C . GLY A 1 124 ? 5.701 -2.231 10.941 1.00 97.62 124 GLY A C 1
ATOM 961 O O . GLY A 1 124 ? 5.942 -1.937 12.114 1.00 97.62 124 GLY A O 1
ATOM 962 N N . HIS A 1 125 ? 5.100 -1.378 10.110 1.00 97.88 12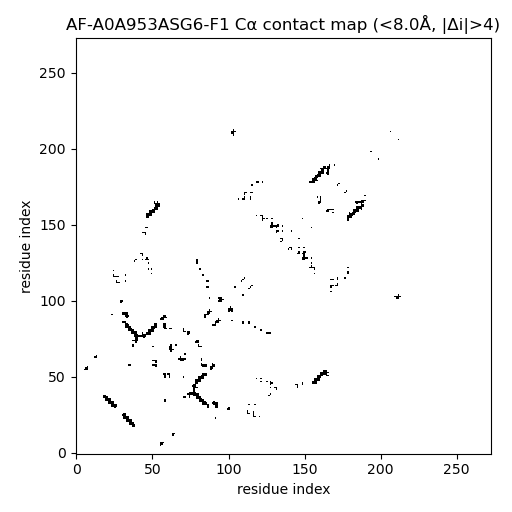5 HIS A N 1
ATOM 963 C CA . HIS A 1 125 ? 4.854 0.034 10.427 1.00 97.88 125 HIS A CA 1
ATOM 964 C C . HIS A 1 125 ? 3.373 0.381 10.619 1.00 97.88 125 HIS A C 1
ATOM 966 O O . HIS A 1 125 ? 3.073 1.511 10.995 1.00 97.88 125 HIS A O 1
ATOM 972 N N . ALA A 1 126 ? 2.463 -0.575 10.426 1.00 97.19 126 ALA A N 1
ATOM 973 C CA . ALA A 1 126 ? 1.036 -0.352 10.595 1.00 97.19 126 ALA A CA 1
ATOM 974 C C . ALA A 1 126 ? 0.665 0.025 12.037 1.00 97.19 126 ALA A C 1
ATOM 976 O O . ALA A 1 126 ? 1.091 -0.615 13.003 1.00 97.19 126 ALA A O 1
ATOM 977 N N . GLU A 1 127 ? -0.185 1.038 12.178 1.00 97.31 127 GLU A N 1
ATOM 978 C CA . GLU A 1 127 ? -0.651 1.543 13.472 1.00 97.31 127 GLU A CA 1
ATOM 979 C C . GLU A 1 127 ? -1.956 0.889 13.932 1.00 97.31 127 GLU A C 1
ATOM 981 O O . GLU A 1 127 ? -2.219 0.807 15.130 1.00 97.31 127 GLU A O 1
ATOM 986 N N . THR A 1 128 ? -2.761 0.367 13.011 1.00 97.75 128 THR A N 1
ATOM 987 C CA . THR A 1 128 ? -4.094 -0.177 13.287 1.00 97.75 128 THR A CA 1
ATOM 988 C C . THR A 1 128 ? -4.093 -1.268 14.362 1.00 97.75 128 THR A C 1
ATOM 990 O O . THR A 1 128 ? -4.830 -1.115 15.339 1.00 97.75 128 THR A O 1
ATOM 993 N N . PRO A 1 129 ? -3.247 -2.317 14.295 1.00 97.06 129 PRO A N 1
ATOM 994 C CA . PRO A 1 129 ? -3.202 -3.322 15.359 1.00 97.06 129 PRO A CA 1
ATOM 995 C C . PRO A 1 129 ? -2.763 -2.740 16.709 1.00 97.06 129 PRO A C 1
ATOM 997 O O . PRO A 1 129 ? -3.200 -3.206 17.759 1.00 97.06 129 PRO A O 1
ATOM 1000 N N . ARG A 1 130 ? -1.907 -1.706 16.709 1.00 96.00 130 ARG A N 1
ATOM 1001 C CA . ARG A 1 130 ? -1.452 -1.027 17.936 1.00 96.00 130 ARG A CA 1
ATOM 1002 C C . ARG A 1 130 ? -2.576 -0.195 18.552 1.00 96.00 130 ARG A C 1
ATOM 1004 O O . ARG A 1 130 ? -2.767 -0.228 19.764 1.00 96.00 130 ARG A O 1
ATOM 1011 N N . LEU A 1 131 ? -3.327 0.525 17.720 1.00 97.06 131 LEU A N 1
ATOM 1012 C CA . LEU A 1 131 ? -4.489 1.313 18.124 1.00 97.06 131 LEU A CA 1
ATOM 1013 C C . LEU A 1 131 ? -5.583 0.418 18.710 1.00 97.06 131 LEU A C 1
ATOM 1015 O O . LEU A 1 131 ? -6.053 0.685 19.812 1.00 97.06 131 LEU A O 1
ATOM 1019 N N . LEU A 1 132 ? -5.932 -0.674 18.026 1.00 98.06 132 LEU A N 1
ATOM 1020 C CA . LEU A 1 132 ? -6.958 -1.603 18.499 1.00 98.06 132 LEU A CA 1
ATOM 1021 C C . LEU A 1 132 ? -6.550 -2.314 19.795 1.00 98.06 132 LEU A C 1
ATOM 1023 O O . LEU A 1 132 ? -7.382 -2.438 20.688 1.00 98.06 132 LEU A O 1
ATOM 1027 N N . ARG A 1 133 ? -5.274 -2.691 19.967 1.00 97.38 133 ARG A N 1
ATOM 1028 C CA . ARG A 1 133 ? -4.784 -3.236 21.248 1.00 97.38 133 ARG A CA 1
ATOM 1029 C C . ARG A 1 133 ? -4.915 -2.260 22.408 1.00 97.38 133 ARG A C 1
ATOM 1031 O O . ARG A 1 133 ? -5.314 -2.677 23.490 1.00 97.38 133 ARG A O 1
ATOM 1038 N N . ARG A 1 134 ? -4.594 -0.980 22.194 1.00 97.56 134 ARG A N 1
ATOM 1039 C CA . ARG A 1 134 ? -4.779 0.057 23.223 1.00 97.56 134 ARG A CA 1
ATOM 1040 C C . ARG A 1 134 ? -6.252 0.196 23.602 1.00 97.56 134 ARG A C 1
ATOM 1042 O O . ARG A 1 134 ? -6.583 0.083 24.771 1.00 97.56 134 ARG A O 1
ATOM 1049 N N . LEU A 1 135 ? -7.139 0.314 22.613 1.00 97.62 135 LEU A N 1
ATOM 1050 C CA . LEU A 1 135 ? -8.584 0.400 22.853 1.00 97.62 135 LEU A CA 1
ATOM 1051 C C . LEU A 1 135 ? -9.126 -0.835 23.594 1.00 97.62 135 LEU A C 1
ATOM 1053 O O . LEU A 1 135 ? -9.921 -0.694 24.519 1.00 97.62 135 LEU A O 1
ATOM 1057 N N . GLN A 1 136 ? -8.668 -2.037 23.228 1.00 97.06 136 GLN A N 1
ATOM 1058 C CA . GLN A 1 136 ? -9.020 -3.283 23.916 1.00 97.06 136 GLN A CA 1
ATOM 1059 C C . GLN A 1 136 ? -8.560 -3.282 25.379 1.00 97.06 136 GLN A C 1
ATOM 1061 O O . GLN A 1 136 ? -9.330 -3.664 26.258 1.00 97.06 136 GLN A O 1
ATOM 1066 N N . HIS A 1 137 ? -7.322 -2.851 25.640 1.00 97.12 137 HIS A N 1
ATOM 1067 C CA . HIS A 1 137 ? -6.770 -2.727 26.990 1.00 97.12 137 HIS A CA 1
ATOM 1068 C C . HIS A 1 137 ? -7.562 -1.726 27.844 1.00 97.12 137 HIS A C 1
ATOM 1070 O O . HIS A 1 137 ? -7.844 -1.997 29.008 1.00 97.12 137 HIS A O 1
ATOM 1076 N N . ASP A 1 138 ? -7.990 -0.615 27.246 1.00 97.81 138 ASP A N 1
ATOM 1077 C CA . ASP A 1 138 ? -8.754 0.441 27.918 1.00 97.81 138 ASP A CA 1
ATOM 1078 C C . ASP A 1 138 ? -10.245 0.083 28.104 1.00 97.81 138 ASP A C 1
ATOM 1080 O O . ASP A 1 138 ? -11.036 0.894 28.587 1.00 97.81 138 ASP A O 1
ATOM 1084 N N . GLY A 1 139 ? -10.654 -1.136 27.732 1.00 96.56 139 GLY A N 1
ATOM 1085 C CA . GLY A 1 139 ? -12.014 -1.642 27.925 1.00 96.56 139 GLY A CA 1
ATOM 1086 C C . GLY A 1 139 ? -13.032 -1.151 26.891 1.00 96.56 139 GLY A C 1
ATOM 1087 O O . GLY A 1 139 ? -14.237 -1.314 27.095 1.00 96.56 139 GLY A O 1
ATOM 1088 N N . VAL A 1 140 ? -12.584 -0.571 25.772 1.00 96.62 140 VAL A N 1
ATOM 1089 C CA . VAL A 1 140 ? -13.471 -0.152 24.679 1.00 96.62 140 VAL A CA 1
ATOM 1090 C C . VAL A 1 140 ? -14.063 -1.386 23.996 1.00 96.62 140 VAL A C 1
ATOM 1092 O O . VAL A 1 140 ? -13.358 -2.325 23.625 1.00 96.62 140 VAL A O 1
ATOM 1095 N N . ALA A 1 141 ? -15.384 -1.389 23.805 1.00 96.50 141 ALA A N 1
ATOM 1096 C CA . ALA A 1 141 ? -16.077 -2.484 23.141 1.00 96.50 141 ALA A CA 1
ATOM 1097 C C . ALA A 1 141 ? -15.692 -2.559 21.654 1.00 96.50 141 ALA A C 1
ATOM 1099 O O . ALA A 1 141 ? -16.078 -1.710 20.853 1.00 96.50 141 ALA A O 1
ATOM 1100 N N . LEU A 1 142 ? -14.956 -3.607 21.285 1.00 97.31 142 LEU A N 1
ATOM 1101 C CA . LEU A 1 142 ? -14.560 -3.887 19.906 1.00 97.31 142 LEU A CA 1
ATOM 1102 C C . LEU A 1 142 ? -15.494 -4.911 19.240 1.00 97.31 142 LEU A C 1
ATOM 1104 O O . LEU A 1 142 ? -16.107 -5.758 19.895 1.00 97.31 142 LEU A O 1
ATOM 1108 N N . SER A 1 143 ? -15.581 -4.882 17.915 1.00 97.44 143 SER A N 1
ATOM 1109 C CA . SER A 1 143 ? -16.161 -5.973 17.126 1.00 97.44 143 SER A CA 1
ATOM 1110 C C . SER A 1 143 ? -15.267 -7.223 17.158 1.00 97.44 143 SER A C 1
ATOM 1112 O O . SER A 1 143 ? -14.113 -7.181 17.588 1.00 97.44 143 SER A O 1
ATOM 1114 N N . ALA A 1 144 ? -15.790 -8.363 16.697 1.00 96.38 144 ALA A N 1
ATOM 1115 C CA . ALA A 1 144 ? -14.995 -9.590 16.599 1.00 96.38 144 ALA A CA 1
ATOM 1116 C C . ALA A 1 144 ? -13.806 -9.440 15.634 1.00 96.38 144 ALA A C 1
ATOM 1118 O O . ALA A 1 144 ? -12.727 -9.947 15.922 1.00 96.38 144 ALA A O 1
ATOM 1119 N N . GLU A 1 145 ? -13.991 -8.711 14.532 1.00 95.06 145 GLU A N 1
ATOM 1120 C CA . GLU A 1 145 ? -12.931 -8.431 13.561 1.00 95.06 145 GLU A CA 1
ATOM 1121 C C . GLU A 1 145 ? -11.842 -7.534 14.155 1.00 95.06 145 GLU A C 1
ATOM 1123 O O . GLU A 1 145 ? -10.661 -7.843 14.044 1.00 95.06 145 GLU A O 1
ATOM 1128 N N . GLN A 1 146 ? -12.226 -6.471 14.863 1.00 97.69 146 GLN A N 1
ATOM 1129 C CA . GLN A 1 146 ? -11.271 -5.575 15.518 1.00 97.69 146 GLN A CA 1
ATOM 1130 C C . GLN A 1 146 ? -10.447 -6.282 16.598 1.00 97.69 146 GLN A C 1
ATOM 1132 O O . GLN A 1 146 ? -9.242 -6.060 16.668 1.00 97.69 146 GLN A O 1
ATOM 1137 N N . ARG A 1 147 ? -11.062 -7.162 17.401 1.00 97.56 147 ARG A N 1
ATOM 1138 C CA . ARG A 1 147 ? -10.314 -8.006 18.350 1.00 97.56 147 ARG A CA 1
ATOM 1139 C C . ARG A 1 147 ? -9.337 -8.928 17.631 1.00 97.56 147 ARG A C 1
ATOM 1141 O O . ARG A 1 147 ? -8.176 -8.991 18.005 1.00 97.56 147 ARG A O 1
ATOM 1148 N N . ALA A 1 148 ? -9.786 -9.579 16.555 1.00 96.25 148 ALA A N 1
ATOM 1149 C CA . ALA A 1 148 ? -8.920 -10.452 15.771 1.00 96.25 148 ALA A CA 1
ATOM 1150 C C . ALA A 1 148 ? -7.693 -9.701 15.237 1.00 96.25 148 ALA A C 1
ATOM 1152 O O . ALA A 1 148 ? -6.604 -10.248 15.308 1.00 96.25 148 ALA A O 1
ATOM 1153 N N . ILE A 1 149 ? -7.859 -8.458 14.765 1.00 97.31 149 ILE A N 1
ATOM 1154 C CA . ILE A 1 149 ? -6.753 -7.601 14.305 1.00 97.31 149 ILE A CA 1
ATOM 1155 C C . ILE A 1 149 ? -5.863 -7.147 15.472 1.00 97.31 149 ILE A C 1
ATOM 1157 O O . ILE A 1 149 ? -4.645 -7.086 15.321 1.00 97.31 149 ILE A O 1
ATOM 1161 N N . ALA A 1 150 ? -6.447 -6.806 16.625 1.00 96.75 150 ALA A N 1
ATOM 1162 C CA . ALA A 1 150 ? -5.692 -6.420 17.817 1.00 96.75 150 ALA A CA 1
ATOM 1163 C C . ALA A 1 150 ? -4.755 -7.550 18.273 1.00 96.75 150 ALA A C 1
ATOM 1165 O O . ALA A 1 150 ? -3.592 -7.303 18.589 1.00 96.75 150 ALA A O 1
ATOM 1166 N N . ASP A 1 151 ? -5.251 -8.782 18.248 1.00 95.31 151 ASP A N 1
ATOM 1167 C CA . ASP A 1 151 ? -4.539 -9.961 18.733 1.00 95.31 151 ASP A CA 1
ATOM 1168 C C . ASP A 1 151 ? -3.572 -10.562 17.683 1.00 95.31 151 ASP A C 1
ATOM 1170 O O . ASP A 1 151 ? -2.937 -11.585 17.945 1.00 95.31 151 ASP A O 1
ATOM 1174 N N . GLU A 1 152 ? -3.420 -9.949 16.497 1.00 92.75 152 GLU A N 1
ATOM 1175 C CA . GLU A 1 152 ? -2.474 -10.424 15.478 1.00 92.75 152 GLU A CA 1
ATOM 1176 C C . GLU A 1 152 ? -1.019 -10.261 15.928 1.00 92.75 152 GLU A C 1
ATOM 1178 O O . GLU A 1 152 ? -0.494 -9.152 16.046 1.00 9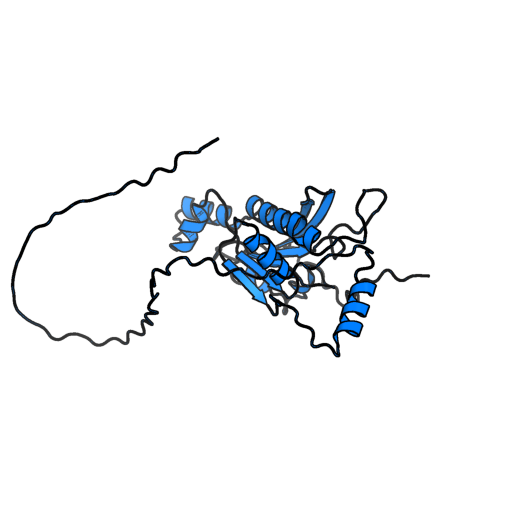2.75 152 GLU A O 1
ATOM 1183 N N . GLU A 1 153 ? -0.329 -11.392 16.080 1.00 88.69 153 GLU A N 1
ATOM 1184 C CA . GLU A 1 153 ? 1.130 -11.427 16.219 1.00 88.69 153 GLU A CA 1
ATOM 1185 C C . GLU A 1 153 ? 1.815 -10.990 14.914 1.00 88.69 153 GLU A C 1
ATOM 1187 O O . GLU A 1 153 ? 2.736 -10.172 14.915 1.00 88.69 153 GLU A O 1
ATOM 1192 N N . PHE A 1 154 ? 1.313 -11.493 13.781 1.00 91.12 154 PHE A N 1
ATOM 1193 C CA . PHE A 1 154 ? 1.790 -11.157 12.446 1.00 91.12 154 PHE A CA 1
ATOM 1194 C C . PHE A 1 154 ? 0.735 -10.347 11.705 1.00 91.12 154 PHE A C 1
ATOM 1196 O O . PHE A 1 154 ? -0.215 -10.912 11.170 1.00 91.12 154 PHE A O 1
ATOM 1203 N N . VAL A 1 155 ? 0.951 -9.034 11.621 1.00 94.69 155 VAL A N 1
ATOM 1204 C CA . VAL A 1 155 ? 0.033 -8.114 10.940 1.00 94.69 155 VAL A CA 1
ATOM 1205 C C . VAL A 1 155 ? -0.162 -8.551 9.493 1.00 94.69 155 VAL A C 1
ATOM 1207 O O . VAL A 1 155 ? 0.808 -8.597 8.728 1.00 94.69 155 VAL A O 1
ATOM 1210 N N . ALA A 1 156 ? -1.394 -8.874 9.114 1.00 96.50 156 ALA A N 1
ATOM 1211 C CA . ALA A 1 156 ? -1.779 -9.038 7.718 1.00 96.50 156 ALA A CA 1
ATOM 1212 C C . ALA A 1 156 ? -2.318 -7.711 7.168 1.00 96.50 156 ALA A C 1
ATOM 1214 O O . ALA A 1 156 ? -2.898 -6.909 7.903 1.00 96.50 156 ALA A O 1
ATOM 1215 N N . ILE A 1 157 ? -2.138 -7.469 5.870 1.00 98.44 157 ILE A N 1
ATOM 1216 C CA . ILE A 1 157 ? -2.626 -6.245 5.216 1.00 98.44 157 ILE A CA 1
ATOM 1217 C C . ILE A 1 157 ? -3.573 -6.571 4.069 1.00 98.44 157 ILE A C 1
ATOM 1219 O O . ILE A 1 157 ? -3.491 -7.640 3.467 1.00 98.44 157 ILE A O 1
ATOM 1223 N N . ASP A 1 158 ? -4.436 -5.626 3.727 1.00 98.69 158 ASP A N 1
ATOM 1224 C CA . ASP A 1 158 ? -5.147 -5.660 2.456 1.00 98.69 158 ASP A CA 1
ATOM 1225 C C . ASP A 1 158 ? -4.301 -4.999 1.361 1.00 98.69 158 ASP A C 1
ATOM 1227 O O . ASP A 1 158 ? -3.481 -4.116 1.625 1.00 98.69 158 ASP A O 1
ATOM 1231 N N . TYR A 1 159 ? -4.503 -5.411 0.113 1.00 98.81 159 TYR A N 1
ATOM 1232 C CA . TYR A 1 159 ? -3.797 -4.859 -1.040 1.00 98.81 159 TYR A CA 1
ATOM 1233 C C . TYR A 1 159 ? -4.776 -4.426 -2.124 1.00 98.81 159 TYR A C 1
ATOM 1235 O O . TYR A 1 159 ? -5.650 -5.194 -2.521 1.00 98.81 159 TYR A O 1
ATOM 1243 N N . ILE A 1 160 ? -4.599 -3.218 -2.653 1.00 98.75 160 ILE A N 1
ATOM 1244 C CA . ILE A 1 160 ? -5.351 -2.709 -3.797 1.00 98.75 160 ILE A CA 1
ATOM 1245 C C . ILE A 1 160 ? -4.370 -2.322 -4.900 1.00 98.75 160 ILE A C 1
ATOM 1247 O O . ILE A 1 160 ? -3.600 -1.373 -4.763 1.00 98.75 160 ILE A O 1
ATOM 1251 N N . GLY A 1 161 ? -4.415 -3.042 -6.017 1.00 98.25 161 GLY A N 1
ATOM 1252 C CA . GLY A 1 161 ? -3.558 -2.787 -7.172 1.00 98.25 161 GLY A CA 1
ATOM 1253 C C . GLY A 1 161 ? -4.347 -2.272 -8.368 1.00 98.25 161 GLY A C 1
ATOM 1254 O O . GLY A 1 161 ? -5.296 -2.923 -8.798 1.00 98.25 161 GLY A O 1
ATOM 1255 N N . HIS A 1 162 ? -3.939 -1.148 -8.955 1.00 97.69 162 HIS A N 1
ATOM 1256 C CA . HIS A 1 162 ? -4.498 -0.666 -10.222 1.00 97.69 162 HIS A CA 1
ATOM 1257 C C . HIS A 1 162 ? -3.595 -1.038 -11.404 1.00 97.69 162 HIS A C 1
ATOM 1259 O O . HIS A 1 162 ? -2.385 -0.807 -11.360 1.00 97.69 162 HIS A O 1
ATOM 1265 N N . SER A 1 163 ? -4.172 -1.573 -12.486 1.00 95.94 163 SER A N 1
ATOM 1266 C CA . SER A 1 163 ? -3.446 -1.935 -13.711 1.00 95.94 163 SER A CA 1
ATOM 1267 C C . SER A 1 163 ? -2.230 -2.822 -13.380 1.00 95.94 163 SER A C 1
ATOM 1269 O O . SER A 1 163 ? -2.412 -3.878 -12.767 1.00 95.94 163 SER A O 1
ATOM 1271 N N . MET A 1 164 ? -1.006 -2.392 -13.711 1.00 96.75 164 MET A N 1
ATOM 1272 C CA . MET A 1 164 ? 0.236 -3.093 -13.364 1.00 96.75 164 MET A CA 1
ATOM 1273 C C . MET A 1 164 ? 0.369 -3.374 -11.859 1.00 96.75 164 MET A C 1
ATOM 1275 O O . MET A 1 164 ? 0.859 -4.439 -11.509 1.00 96.75 164 MET A O 1
ATOM 1279 N N . GLY A 1 165 ? -0.133 -2.511 -10.970 1.00 97.50 165 GLY A N 1
ATOM 1280 C CA . GLY A 1 165 ? -0.132 -2.759 -9.525 1.00 97.50 165 GLY A CA 1
ATOM 1281 C C . GLY A 1 165 ? -0.849 -4.059 -9.146 1.00 97.50 165 GLY A C 1
ATOM 1282 O O . GLY A 1 165 ? -0.365 -4.827 -8.322 1.00 97.50 165 GLY A O 1
ATOM 1283 N N . GLY A 1 166 ? -1.964 -4.383 -9.810 1.00 97.62 166 GLY A N 1
ATOM 1284 C CA . GLY A 1 166 ? -2.638 -5.668 -9.591 1.00 97.62 166 GLY A CA 1
ATOM 1285 C C . GLY A 1 166 ? -1.901 -6.856 -10.218 1.00 97.62 166 GLY A C 1
ATOM 1286 O O . GLY A 1 166 ? -1.938 -7.960 -9.684 1.00 97.62 166 GLY A O 1
ATOM 1287 N N . MET A 1 167 ? -1.160 -6.640 -11.309 1.00 97.69 167 MET A N 1
ATOM 1288 C CA . MET A 1 167 ? -0.298 -7.683 -11.878 1.00 97.69 167 MET A CA 1
ATOM 1289 C C . MET A 1 167 ? 0.839 -8.064 -10.929 1.00 97.69 167 MET A C 1
ATOM 1291 O O . MET A 1 167 ? 1.169 -9.243 -10.811 1.00 97.69 167 MET A O 1
ATOM 1295 N N . LEU A 1 168 ? 1.434 -7.077 -10.251 1.00 97.88 168 LEU A N 1
ATOM 1296 C CA . LEU A 1 168 ? 2.528 -7.300 -9.305 1.00 97.88 168 LEU A CA 1
ATOM 1297 C C . LEU A 1 168 ? 2.091 -8.216 -8.158 1.00 97.88 168 LEU A C 1
ATOM 1299 O O . LEU A 1 168 ? 2.809 -9.156 -7.823 1.00 97.88 168 LEU A O 1
ATOM 1303 N N . VAL A 1 169 ? 0.892 -8.001 -7.601 1.00 98.06 169 VAL A N 1
ATOM 1304 C CA . VAL A 1 169 ? 0.370 -8.877 -6.541 1.00 98.06 169 VAL A CA 1
ATOM 1305 C C . VAL A 1 169 ? -0.006 -10.267 -7.058 1.00 98.06 169 VAL A C 1
ATOM 1307 O O . VAL A 1 169 ? 0.201 -11.242 -6.342 1.00 98.06 169 VAL A O 1
ATOM 1310 N N . TYR A 1 170 ? -0.462 -10.410 -8.310 1.00 97.12 170 TYR A N 1
ATOM 1311 C CA . TYR A 1 170 ? -0.637 -11.742 -8.904 1.00 97.12 170 TYR A CA 1
ATOM 1312 C C . TYR A 1 170 ? 0.684 -12.510 -8.973 1.00 97.12 170 TYR A C 1
ATOM 1314 O O . TYR A 1 170 ? 0.727 -13.669 -8.568 1.00 97.12 170 TYR A O 1
ATOM 1322 N N . ALA A 1 171 ? 1.758 -11.871 -9.448 1.00 96.44 171 ALA A N 1
ATOM 1323 C CA . ALA A 1 171 ? 3.079 -12.492 -9.516 1.00 96.44 171 ALA A CA 1
ATOM 1324 C C . ALA A 1 171 ? 3.621 -12.824 -8.116 1.00 96.44 171 ALA A C 1
ATOM 1326 O O . ALA A 1 171 ? 4.094 -13.933 -7.884 1.00 96.44 171 ALA A O 1
ATOM 1327 N N . TYR A 1 172 ? 3.470 -11.897 -7.166 1.00 98.12 172 TYR A N 1
ATOM 1328 C CA . TYR A 1 172 ? 3.846 -12.101 -5.770 1.00 98.12 172 TYR A CA 1
ATOM 1329 C C . TYR A 1 172 ? 3.161 -13.330 -5.158 1.00 98.12 172 TYR A C 1
ATOM 1331 O O . TYR A 1 172 ? 3.832 -14.183 -4.580 1.00 98.12 172 TYR A O 1
ATOM 1339 N N . LEU A 1 173 ? 1.840 -13.447 -5.317 1.00 97.44 173 LEU A N 1
ATOM 1340 C CA . LEU A 1 173 ? 1.061 -14.567 -4.789 1.00 97.44 173 LEU A CA 1
ATOM 1341 C C . LEU A 1 173 ? 1.350 -15.885 -5.516 1.00 97.44 173 LEU A C 1
ATOM 1343 O O . LEU A 1 173 ? 1.413 -16.931 -4.872 1.00 97.44 173 LEU A O 1
ATOM 1347 N N . ALA A 1 174 ? 1.554 -15.850 -6.835 1.00 96.38 174 ALA A N 1
ATOM 1348 C CA . ALA A 1 174 ? 1.898 -17.037 -7.620 1.00 96.38 174 ALA A CA 1
ATOM 1349 C C . ALA A 1 174 ? 3.220 -17.681 -7.168 1.00 96.38 174 ALA A C 1
ATOM 1351 O O . ALA A 1 174 ? 3.397 -18.888 -7.305 1.00 96.38 174 ALA A O 1
ATOM 1352 N N . GLU A 1 175 ? 4.116 -16.884 -6.589 1.00 96.50 175 GLU A N 1
ATOM 1353 C CA . GLU A 1 175 ? 5.430 -17.294 -6.088 1.00 96.50 175 GLU A CA 1
ATOM 1354 C C . GLU A 1 175 ? 5.438 -17.485 -4.559 1.00 96.50 175 GLU A C 1
ATOM 1356 O O . GLU A 1 175 ? 6.489 -17.418 -3.920 1.00 96.50 175 GLU A O 1
ATOM 1361 N N . GLY A 1 176 ? 4.260 -17.714 -3.963 1.00 95.88 176 GLY A N 1
ATOM 1362 C CA . GLY A 1 176 ? 4.112 -18.043 -2.543 1.00 95.88 176 GLY A CA 1
ATOM 1363 C C . GLY A 1 176 ? 4.189 -16.842 -1.600 1.00 95.88 176 GLY A C 1
ATOM 1364 O O . GLY A 1 176 ? 4.610 -16.992 -0.460 1.00 95.88 176 GLY A O 1
ATOM 1365 N N . GLY A 1 177 ? 3.829 -15.647 -2.068 1.00 96.12 177 GLY A N 1
ATOM 1366 C CA . GLY A 1 177 ? 3.746 -14.454 -1.229 1.00 96.12 177 GLY A CA 1
ATOM 1367 C C . GLY A 1 177 ? 2.785 -14.602 -0.040 1.00 96.12 177 GLY A C 1
ATOM 1368 O O . GLY A 1 177 ? 1.733 -15.229 -0.153 1.00 96.12 177 GLY A O 1
ATOM 1369 N N . GLU A 1 178 ? 3.125 -13.981 1.090 1.00 96.19 178 GLU A N 1
ATOM 1370 C CA . GLU A 1 178 ? 2.419 -14.095 2.373 1.00 96.19 178 GLU A CA 1
ATOM 1371 C C . GLU A 1 178 ? 2.107 -12.718 2.987 1.00 96.19 178 GLU A C 1
ATOM 1373 O O . GLU A 1 178 ? 2.581 -11.676 2.541 1.00 96.19 178 GLU A O 1
ATOM 1378 N N . GLY A 1 179 ? 1.323 -12.690 4.067 1.00 96.38 179 GLY A N 1
ATOM 1379 C CA . GLY A 1 179 ? 1.041 -11.453 4.808 1.00 96.38 179 GLY A CA 1
ATOM 1380 C C . GLY A 1 179 ? -0.036 -10.562 4.187 1.00 96.38 179 GLY A C 1
ATOM 1381 O O . GLY A 1 179 ? -0.224 -9.436 4.647 1.00 96.38 179 GLY A O 1
ATOM 1382 N N . LEU A 1 180 ? -0.756 -11.065 3.180 1.00 98.25 180 LEU A N 1
ATOM 1383 C CA . LEU A 1 180 ? -1.960 -10.440 2.639 1.00 98.25 180 LEU A CA 1
ATOM 1384 C C . LEU A 1 180 ? -3.208 -11.139 3.191 1.00 98.25 180 LEU A C 1
ATOM 1386 O O . LEU A 1 180 ? -3.292 -12.365 3.172 1.00 98.25 180 LEU A O 1
ATOM 1390 N N . HIS A 1 181 ? -4.174 -10.357 3.666 1.00 97.88 181 HIS A N 1
ATOM 1391 C CA . HIS A 1 181 ? -5.486 -10.830 4.106 1.00 97.88 181 HIS A CA 1
ATOM 1392 C C . HIS A 1 181 ? -6.483 -10.846 2.940 1.00 97.88 181 HIS A C 1
ATOM 139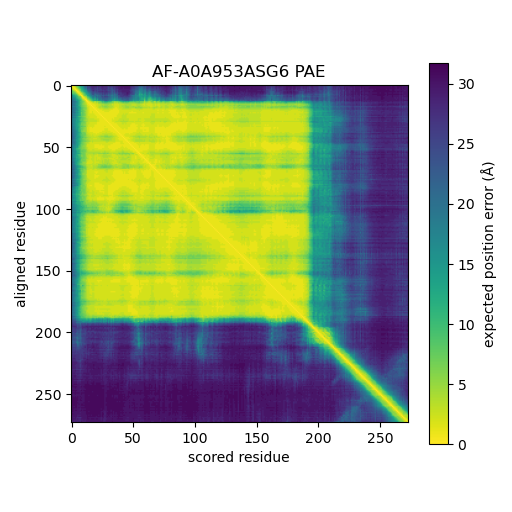4 O O . HIS A 1 181 ? -7.109 -11.871 2.672 1.00 97.88 181 HIS A O 1
ATOM 1400 N N . ALA A 1 182 ? -6.595 -9.730 2.217 1.00 97.94 182 ALA A N 1
ATOM 1401 C CA . ALA A 1 182 ? -7.419 -9.621 1.020 1.00 97.94 182 ALA A CA 1
ATOM 1402 C C . ALA A 1 182 ? -6.711 -8.828 -0.085 1.00 97.94 182 ALA A C 1
ATOM 1404 O O . ALA A 1 182 ? -5.855 -7.980 0.170 1.00 97.94 182 ALA A O 1
ATOM 1405 N N . VAL A 1 183 ? -7.095 -9.099 -1.335 1.00 98.38 183 VAL A N 1
ATOM 1406 C CA . VAL A 1 183 ? -6.567 -8.414 -2.519 1.00 98.38 183 VAL A CA 1
ATOM 1407 C C . VAL A 1 183 ? -7.713 -7.942 -3.404 1.00 98.38 183 VAL A C 1
ATOM 1409 O O . VAL A 1 183 ? -8.602 -8.719 -3.748 1.00 98.38 183 VAL A O 1
ATOM 1412 N N . VAL A 1 184 ? -7.656 -6.678 -3.816 1.00 98.50 184 VAL A N 1
ATOM 1413 C CA . VAL A 1 184 ? -8.532 -6.074 -4.822 1.00 98.50 184 VAL A CA 1
ATOM 1414 C C . VAL A 1 184 ? -7.673 -5.598 -5.988 1.00 98.50 184 VAL A C 1
ATOM 1416 O O . VAL A 1 184 ? -6.646 -4.947 -5.807 1.00 98.50 184 VAL A O 1
ATOM 1419 N N . THR A 1 185 ? -8.095 -5.901 -7.209 1.00 97.75 185 THR A N 1
ATOM 1420 C CA . THR A 1 185 ? -7.401 -5.462 -8.423 1.00 97.75 185 THR A CA 1
ATOM 1421 C C . THR A 1 185 ? -8.337 -4.669 -9.318 1.00 97.75 185 THR A C 1
ATOM 1423 O O . THR A 1 185 ? -9.434 -5.132 -9.628 1.00 97.75 185 THR A O 1
ATOM 1426 N N . LEU A 1 186 ? -7.899 -3.490 -9.751 1.00 96.75 186 LEU A N 1
ATOM 1427 C CA . LEU A 1 186 ? -8.684 -2.539 -10.532 1.00 96.75 186 LEU A CA 1
ATOM 1428 C C . LEU A 1 186 ? -8.131 -2.491 -11.957 1.00 96.75 186 LEU A C 1
ATOM 1430 O O . LEU A 1 186 ? -7.020 -2.009 -12.177 1.00 96.75 186 LEU A O 1
ATOM 1434 N N . GLY A 1 187 ? -8.883 -3.019 -12.927 1.00 94.25 187 GLY A N 1
ATOM 1435 C CA . GLY A 1 187 ? -8.467 -3.006 -14.336 1.00 94.25 187 GLY A CA 1
ATOM 1436 C C . GLY A 1 187 ? -7.123 -3.702 -14.597 1.00 94.25 187 GLY A C 1
ATOM 1437 O O . GLY A 1 187 ? -6.362 -3.272 -15.461 1.00 94.25 187 GLY A O 1
ATOM 1438 N N . SER A 1 188 ? -6.792 -4.738 -13.822 1.00 94.12 188 SER A N 1
ATOM 1439 C CA . SER A 1 188 ? -5.497 -5.423 -13.889 1.00 94.12 188 SER A CA 1
ATOM 1440 C C . SER A 1 188 ? -5.552 -6.641 -14.810 1.00 94.12 188 SER A C 1
ATOM 1442 O O . SER A 1 188 ? -6.275 -7.594 -14.513 1.00 94.12 188 SER A O 1
ATOM 1444 N N . PRO A 1 189 ? -4.792 -6.660 -15.916 1.00 87.12 189 PRO A N 1
ATOM 1445 C CA . PRO A 1 189 ? -4.798 -7.801 -16.820 1.00 87.12 189 PRO A CA 1
ATOM 1446 C C . PRO A 1 189 ? -3.987 -8.965 -16.229 1.00 87.12 189 PRO A C 1
ATOM 1448 O O . PRO A 1 189 ? -2.811 -8.816 -15.921 1.00 87.12 189 PRO A O 1
ATOM 1451 N N . THR A 1 190 ? -4.579 -10.154 -16.115 1.00 75.12 190 THR A N 1
ATOM 1452 C CA . THR A 1 190 ? -3.848 -11.397 -15.774 1.00 75.12 190 THR A CA 1
ATOM 1453 C C . THR A 1 190 ? -3.097 -11.973 -16.974 1.00 75.12 190 THR A C 1
ATOM 1455 O O . THR A 1 190 ? -2.101 -12.679 -16.828 1.00 75.12 190 THR A O 1
ATOM 1458 N N . ARG A 1 191 ? -3.579 -11.657 -18.178 1.00 69.19 191 ARG A N 1
ATOM 1459 C CA . ARG A 1 191 ? -3.019 -12.057 -19.462 1.00 69.19 191 ARG A CA 1
ATOM 1460 C C . ARG A 1 191 ? -3.259 -10.926 -20.455 1.00 69.19 191 ARG A C 1
ATOM 1462 O O . ARG A 1 191 ? -4.388 -10.471 -20.610 1.00 69.19 191 ARG A O 1
ATOM 1469 N N . MET A 1 192 ? -2.198 -10.461 -21.102 1.00 59.34 192 MET A N 1
ATOM 1470 C CA . MET A 1 192 ? -2.289 -9.490 -22.188 1.00 59.34 192 MET A CA 1
ATOM 1471 C C . MET A 1 192 ? -2.117 -10.227 -23.511 1.00 59.34 192 MET A C 1
ATOM 1473 O O . MET A 1 192 ? -0.996 -10.469 -23.947 1.00 59.34 192 MET A O 1
ATOM 1477 N N . ASP A 1 193 ? -3.233 -10.601 -24.131 1.00 57.91 193 ASP A N 1
ATOM 1478 C CA . ASP A 1 193 ? -3.253 -11.013 -25.532 1.00 57.91 193 ASP A CA 1
ATOM 1479 C C . ASP A 1 193 ? -3.604 -9.771 -26.364 1.00 57.91 193 ASP A C 1
ATOM 1481 O O . ASP A 1 193 ? -4.769 -9.492 -26.651 1.00 57.91 193 ASP A O 1
ATOM 1485 N N . TRP A 1 194 ? -2.600 -8.966 -26.708 1.00 48.84 194 TRP A N 1
ATOM 1486 C CA . TRP A 1 194 ? -2.796 -7.862 -27.643 1.00 48.84 194 TRP A CA 1
ATOM 1487 C C . TRP A 1 194 ? -3.019 -8.469 -29.031 1.00 48.84 194 TRP A C 1
ATOM 1489 O O . TRP A 1 194 ? -2.088 -8.962 -29.660 1.00 48.84 194 TRP A O 1
ATOM 1499 N N . GLY A 1 195 ? -4.267 -8.502 -29.506 1.00 44.00 195 GLY A N 1
ATOM 1500 C CA . GLY A 1 195 ? -4.582 -8.996 -30.848 1.00 44.00 195 GLY A CA 1
ATOM 1501 C C . GLY A 1 195 ? -3.643 -8.382 -31.898 1.00 44.00 195 GLY A C 1
ATOM 1502 O O . GLY A 1 195 ? -3.384 -7.177 -31.872 1.00 44.00 195 GLY A O 1
ATOM 1503 N N . GLY A 1 196 ? -3.131 -9.214 -32.815 1.00 49.78 196 GLY A N 1
ATOM 1504 C CA . GLY A 1 196 ? -1.922 -8.976 -33.626 1.00 49.78 196 GLY A CA 1
ATOM 1505 C C . GLY A 1 196 ? -1.848 -7.716 -34.506 1.00 49.78 196 GLY A C 1
ATOM 1506 O O . GLY A 1 196 ? -0.858 -7.534 -35.206 1.00 49.78 196 GLY A O 1
ATOM 1507 N N . ARG A 1 197 ? -2.853 -6.831 -34.491 1.00 51.44 197 ARG A N 1
ATOM 1508 C CA . ARG A 1 197 ? -2.826 -5.531 -35.187 1.00 51.44 197 ARG A CA 1
ATOM 1509 C C . ARG A 1 197 ? -2.312 -4.368 -34.335 1.00 51.44 197 ARG A C 1
ATOM 1511 O O . ARG A 1 197 ? -1.791 -3.416 -34.903 1.00 51.44 197 ARG A O 1
ATOM 1518 N N . LEU A 1 198 ? -2.431 -4.426 -33.007 1.00 48.31 198 LEU A N 1
ATOM 1519 C CA . LEU A 1 198 ? -1.938 -3.366 -32.105 1.00 48.31 198 LEU A CA 1
ATOM 1520 C C . LEU A 1 198 ? -0.632 -3.744 -31.397 1.00 48.31 198 LEU A C 1
ATOM 1522 O O . LEU A 1 198 ? 0.048 -2.884 -30.840 1.00 48.31 198 LEU A O 1
ATOM 1526 N N . ASP A 1 199 ? -0.254 -5.017 -31.487 1.00 49.81 199 ASP A N 1
ATOM 1527 C CA . ASP A 1 199 ? 0.919 -5.605 -30.846 1.00 49.81 199 ASP A CA 1
ATOM 1528 C C . ASP A 1 199 ? 2.242 -4.878 -31.182 1.00 49.81 199 ASP A C 1
ATOM 1530 O O . ASP A 1 199 ? 2.975 -4.524 -30.261 1.00 49.81 199 ASP A O 1
ATOM 1534 N N . PRO A 1 200 ? 2.551 -4.503 -32.444 1.00 51.47 200 PRO A N 1
ATOM 1535 C CA . PRO A 1 200 ? 3.799 -3.798 -32.745 1.00 51.47 200 PRO A CA 1
ATOM 1536 C C . PRO A 1 200 ? 3.826 -2.365 -32.200 1.00 51.47 200 PRO A C 1
ATOM 1538 O O . PRO A 1 200 ? 4.895 -1.857 -31.865 1.00 51.47 200 PRO A O 1
ATOM 1541 N N . VAL A 1 201 ? 2.664 -1.711 -32.102 1.00 54.28 201 VAL A N 1
ATOM 1542 C CA . VAL A 1 201 ? 2.540 -0.320 -31.641 1.00 54.28 201 VAL A CA 1
ATOM 1543 C C . VAL A 1 201 ? 2.643 -0.259 -30.122 1.00 54.28 201 VAL A C 1
ATOM 1545 O O . VAL A 1 201 ? 3.386 0.564 -29.594 1.00 54.28 201 VAL A O 1
ATOM 1548 N N . VAL A 1 202 ? 1.967 -1.172 -29.418 1.00 51.38 202 VAL A N 1
ATOM 1549 C CA . VAL A 1 202 ? 2.034 -1.266 -27.956 1.00 51.38 202 VAL A CA 1
ATOM 1550 C C . VAL A 1 202 ? 3.395 -1.798 -27.518 1.00 51.38 202 VAL A C 1
ATOM 1552 O O . VAL A 1 202 ? 4.031 -1.164 -26.689 1.00 51.38 202 VAL A O 1
ATOM 1555 N N . VAL A 1 203 ? 3.923 -2.868 -28.126 1.00 50.06 203 VAL A N 1
ATOM 1556 C CA . VAL A 1 203 ? 5.290 -3.348 -27.845 1.00 50.06 203 VAL A CA 1
ATOM 1557 C C . VAL A 1 203 ? 6.335 -2.299 -28.232 1.00 50.06 203 VAL A C 1
ATOM 1559 O O . VAL A 1 203 ? 7.331 -2.146 -27.529 1.00 50.06 203 VAL A O 1
ATOM 1562 N N . GLY A 1 204 ? 6.120 -1.546 -29.313 1.00 48.56 204 GLY A N 1
ATOM 1563 C CA . GLY A 1 204 ? 6.968 -0.423 -29.713 1.00 48.56 204 GLY A CA 1
ATOM 1564 C C . GLY A 1 204 ? 6.973 0.700 -28.675 1.00 48.56 204 GLY A C 1
ATOM 1565 O O . GLY A 1 204 ? 8.044 1.138 -28.255 1.00 48.56 204 GLY A O 1
ATOM 1566 N N . ALA A 1 205 ? 5.796 1.102 -28.191 1.00 52.16 205 ALA A N 1
ATOM 1567 C CA . ALA A 1 205 ? 5.640 2.090 -27.128 1.00 52.16 205 ALA A CA 1
ATOM 1568 C C . ALA A 1 205 ? 6.210 1.588 -25.791 1.00 52.16 205 ALA A C 1
ATOM 1570 O O . ALA A 1 205 ? 6.932 2.321 -25.121 1.00 52.16 205 ALA A O 1
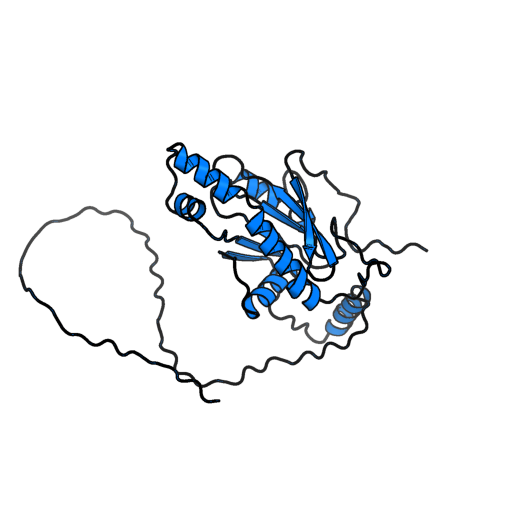ATOM 1571 N N . SER A 1 206 ? 5.983 0.320 -25.436 1.00 41.34 206 SER A N 1
ATOM 1572 C CA . SER A 1 206 ? 6.554 -0.321 -24.250 1.00 41.34 206 SER A CA 1
ATOM 1573 C C . SER A 1 206 ? 8.073 -0.447 -24.340 1.00 41.34 206 SER A C 1
ATOM 1575 O O . SER A 1 206 ? 8.730 -0.243 -23.335 1.00 41.34 206 SER A O 1
ATOM 1577 N N . ARG A 1 207 ? 8.668 -0.707 -25.512 1.00 35.81 207 ARG A N 1
ATOM 1578 C CA . ARG A 1 207 ? 10.134 -0.692 -25.711 1.00 35.81 207 ARG A CA 1
ATOM 1579 C C . ARG A 1 207 ? 10.728 0.714 -25.649 1.00 35.81 207 ARG A C 1
ATOM 1581 O O . ARG A 1 207 ? 11.892 0.859 -25.286 1.00 35.81 207 ARG A O 1
ATOM 1588 N N . LEU A 1 208 ? 9.955 1.738 -26.013 1.00 42.28 208 LEU A N 1
ATOM 1589 C CA . LEU A 1 208 ? 10.365 3.137 -25.894 1.00 42.28 208 LEU A CA 1
ATOM 1590 C C . LEU A 1 208 ? 10.280 3.629 -24.439 1.00 42.28 208 LEU A C 1
ATOM 1592 O O . LEU A 1 208 ? 11.159 4.367 -24.003 1.00 42.28 208 LEU A O 1
ATOM 1596 N N . LEU A 1 209 ? 9.257 3.179 -23.702 1.00 42.84 209 LEU A N 1
ATOM 1597 C CA . LEU A 1 209 ? 9.038 3.451 -22.275 1.00 42.84 209 LEU A CA 1
ATOM 1598 C C . LEU A 1 209 ? 9.935 2.597 -21.360 1.00 42.84 209 LEU A C 1
ATOM 1600 O O . LEU A 1 209 ? 10.313 3.046 -20.286 1.00 42.84 209 LEU A O 1
ATOM 1604 N N . MET A 1 210 ? 10.313 1.396 -21.803 1.00 37.09 210 MET A N 1
ATOM 1605 C CA . MET A 1 210 ? 11.164 0.427 -21.106 1.00 37.09 210 MET A CA 1
ATOM 1606 C C . MET A 1 210 ? 12.416 0.157 -21.951 1.00 37.09 210 MET A C 1
ATOM 1608 O O . MET A 1 210 ? 12.631 -0.961 -22.429 1.00 37.09 210 MET A O 1
ATOM 1612 N N . LYS A 1 211 ? 13.247 1.180 -22.202 1.00 32.84 211 LYS A N 1
ATOM 1613 C CA . LYS A 1 211 ? 14.542 0.978 -22.875 1.00 32.84 211 LYS A CA 1
ATOM 1614 C C . LYS A 1 211 ? 15.489 0.197 -21.962 1.00 32.84 211 LYS A C 1
ATOM 1616 O O . LYS A 1 211 ? 16.300 0.745 -21.225 1.00 32.84 211 LYS A O 1
ATOM 1621 N N . GLY A 1 212 ? 15.372 -1.118 -22.066 1.00 35.16 212 GLY A N 1
ATOM 1622 C CA . GLY A 1 212 ? 16.211 -2.127 -21.461 1.00 35.16 212 GLY A CA 1
ATOM 1623 C C . GLY A 1 212 ? 16.317 -3.299 -22.414 1.00 35.16 212 GLY A C 1
ATOM 1624 O O . GLY A 1 212 ? 15.413 -4.123 -22.494 1.00 35.16 212 GLY A O 1
ATOM 1625 N N . THR A 1 213 ? 17.395 -3.362 -23.188 1.00 37.91 213 THR A N 1
ATOM 1626 C CA . THR A 1 213 ? 17.678 -4.475 -24.098 1.00 37.91 213 THR A CA 1
ATOM 1627 C C . THR A 1 213 ? 17.983 -5.741 -23.297 1.00 37.91 213 THR A C 1
ATOM 1629 O O . THR A 1 213 ? 19.137 -6.065 -23.034 1.00 37.91 213 THR A O 1
ATOM 1632 N N . GLY A 1 214 ? 16.942 -6.464 -22.901 1.00 32.53 214 GLY A N 1
ATOM 1633 C CA . GLY A 1 214 ? 17.027 -7.813 -22.362 1.00 32.53 214 GLY A CA 1
ATOM 1634 C C . GLY A 1 214 ? 15.949 -8.655 -23.023 1.00 32.53 214 GLY A C 1
ATOM 1635 O O . GLY A 1 214 ? 14.763 -8.401 -22.839 1.00 32.53 214 GLY A O 1
ATOM 1636 N N . ARG A 1 215 ? 16.342 -9.637 -23.841 1.00 30.80 215 ARG A N 1
ATOM 1637 C CA . ARG A 1 215 ? 15.412 -10.631 -24.395 1.00 30.80 215 ARG A CA 1
ATOM 1638 C C . ARG A 1 215 ? 14.822 -11.442 -23.237 1.00 30.80 215 ARG A C 1
ATOM 1640 O O . ARG A 1 215 ? 15.413 -12.441 -22.835 1.00 30.80 215 ARG A O 1
ATOM 1647 N N . SER A 1 216 ? 13.653 -11.065 -22.729 1.00 34.09 216 SER A N 1
ATOM 1648 C CA . SER A 1 216 ? 12.852 -11.967 -21.907 1.00 34.09 216 SER A CA 1
ATOM 1649 C C . SER A 1 216 ? 12.252 -13.035 -22.825 1.00 34.09 216 SER A C 1
ATOM 1651 O O . SER A 1 216 ? 11.432 -12.769 -23.706 1.00 34.09 216 SER A O 1
ATOM 1653 N N . ARG A 1 217 ? 12.719 -14.279 -22.676 1.00 28.17 217 ARG A N 1
ATOM 1654 C CA . ARG A 1 217 ? 12.031 -15.436 -23.254 1.00 28.17 217 ARG A CA 1
ATOM 1655 C C . ARG A 1 217 ? 10.761 -15.646 -22.442 1.00 28.17 217 ARG A C 1
ATOM 1657 O O . ARG A 1 217 ? 10.807 -16.245 -21.373 1.00 28.17 217 ARG A O 1
ATOM 1664 N N . TRP A 1 218 ? 9.635 -15.193 -22.975 1.00 29.62 218 TRP A N 1
ATOM 1665 C CA . TRP A 1 218 ? 8.321 -15.640 -22.537 1.00 29.62 218 TRP A CA 1
ATOM 1666 C C . TRP A 1 218 ? 8.222 -17.143 -22.802 1.00 29.62 218 TRP A C 1
ATOM 1668 O O . TRP A 1 218 ? 7.945 -17.579 -23.918 1.00 29.62 218 TRP A O 1
ATOM 1678 N N . ARG A 1 219 ? 8.500 -17.966 -21.789 1.00 26.02 219 ARG A N 1
ATOM 1679 C CA . ARG A 1 219 ? 8.020 -19.344 -21.805 1.00 26.02 219 ARG A CA 1
ATOM 1680 C C . ARG A 1 219 ? 6.542 -19.264 -21.467 1.00 26.02 219 ARG A C 1
ATOM 1682 O O . ARG A 1 219 ? 6.172 -19.016 -20.327 1.00 26.02 219 ARG A O 1
ATOM 1689 N N . THR A 1 220 ? 5.702 -19.453 -22.478 1.00 27.20 220 THR A N 1
ATOM 1690 C CA . THR A 1 220 ? 4.303 -19.828 -22.285 1.00 27.20 220 THR A CA 1
ATOM 1691 C C . THR A 1 220 ? 4.253 -20.967 -21.272 1.00 27.20 220 THR A C 1
ATOM 1693 O O . THR A 1 220 ? 4.746 -22.061 -21.560 1.00 27.20 220 THR A O 1
ATOM 1696 N N . LEU A 1 221 ? 3.672 -20.718 -20.100 1.00 26.84 221 LEU A N 1
ATOM 1697 C CA . LEU A 1 221 ? 3.238 -21.772 -19.195 1.00 26.84 221 LEU A CA 1
ATOM 1698 C C . LEU A 1 221 ? 2.156 -22.574 -19.929 1.00 26.84 221 LEU A C 1
ATOM 1700 O O . LEU A 1 221 ? 0.979 -22.225 -19.921 1.00 26.84 221 LEU A O 1
ATOM 1704 N N . ARG A 1 222 ? 2.564 -23.639 -20.627 1.00 23.45 222 ARG A N 1
ATOM 1705 C CA . ARG A 1 222 ? 1.668 -24.765 -20.878 1.00 23.45 222 ARG A CA 1
ATOM 1706 C C . ARG A 1 222 ? 1.533 -25.478 -19.542 1.00 23.45 222 ARG A C 1
ATOM 1708 O O . ARG A 1 222 ? 2.468 -26.146 -19.110 1.00 23.45 222 ARG A O 1
ATOM 1715 N N . CYS A 1 223 ? 0.384 -25.330 -18.894 1.00 23.55 223 CYS A N 1
ATOM 1716 C CA . CYS A 1 223 ? -0.022 -26.278 -17.869 1.00 23.55 223 CYS A CA 1
ATOM 1717 C C . CYS A 1 223 ? -0.121 -27.657 -18.531 1.00 23.55 223 CYS A C 1
ATOM 1719 O O . CYS A 1 223 ? -1.006 -27.891 -19.354 1.00 23.55 223 CYS A O 1
ATOM 1721 N N . SER A 1 224 ? 0.800 -28.560 -18.202 1.00 25.59 224 SER A N 1
ATOM 1722 C CA . SER A 1 224 ? 0.588 -29.985 -18.443 1.00 25.59 224 SER A CA 1
ATOM 1723 C C . SER A 1 224 ? -0.537 -30.467 -17.520 1.00 25.59 224 SER A C 1
ATOM 1725 O O . SER A 1 224 ? -0.569 -30.072 -16.351 1.00 25.59 224 SER A O 1
ATOM 1727 N N . PRO A 1 225 ? -1.470 -31.304 -18.003 1.00 26.20 225 PRO A N 1
ATOM 1728 C CA . PRO A 1 225 ? -2.550 -31.820 -17.180 1.00 26.20 225 PRO A CA 1
ATOM 1729 C C . PRO A 1 225 ? -1.975 -32.855 -16.209 1.00 26.20 225 PRO A C 1
ATOM 1731 O O . PRO A 1 225 ? -1.773 -34.014 -16.562 1.00 26.20 225 PRO A O 1
ATOM 1734 N N . CYS A 1 226 ? -1.698 -32.452 -14.970 1.00 24.27 226 CYS A N 1
ATOM 1735 C CA . CYS A 1 226 ? -1.520 -33.420 -13.897 1.00 24.27 226 CYS A CA 1
ATOM 1736 C C . CYS A 1 226 ? -2.894 -33.984 -13.534 1.00 24.27 226 CYS A C 1
ATOM 1738 O O . CYS A 1 226 ? -3.707 -33.340 -12.873 1.00 24.27 226 CYS A O 1
ATOM 1740 N N . CYS A 1 227 ? -3.143 -35.204 -13.999 1.00 32.16 227 CYS A N 1
ATOM 1741 C CA . CYS A 1 227 ? -4.246 -36.057 -13.594 1.00 32.16 227 CYS A CA 1
ATOM 1742 C C . CYS A 1 227 ? -4.184 -36.312 -12.077 1.00 32.16 227 CYS A C 1
ATOM 1744 O O . CYS A 1 227 ? -3.565 -37.268 -11.621 1.00 32.16 227 CYS A O 1
ATOM 1746 N N . GLY A 1 228 ? -4.840 -35.461 -11.292 1.00 27.36 228 GLY A N 1
ATOM 1747 C CA . GLY A 1 228 ? -5.125 -35.673 -9.876 1.00 27.36 228 GLY A CA 1
ATOM 1748 C C . GLY A 1 228 ? -6.626 -35.541 -9.654 1.00 27.36 228 GLY A C 1
ATOM 1749 O O . GLY A 1 228 ? -7.201 -34.491 -9.923 1.00 27.36 228 GLY A O 1
ATOM 1750 N N . ARG A 1 229 ? -7.282 -36.625 -9.227 1.00 27.22 229 ARG A N 1
ATOM 1751 C CA . ARG A 1 229 ? -8.729 -36.689 -8.962 1.00 27.22 229 ARG A CA 1
ATOM 1752 C C . ARG A 1 229 ? -9.188 -35.506 -8.109 1.00 27.22 229 ARG A C 1
ATOM 1754 O O . ARG A 1 229 ? -8.828 -35.397 -6.943 1.00 27.22 229 ARG A O 1
ATOM 1761 N N . ALA A 1 230 ? -10.046 -34.676 -8.692 1.00 27.41 230 ALA A N 1
ATOM 1762 C CA . ALA A 1 230 ? -10.806 -33.665 -7.984 1.00 27.41 230 ALA A CA 1
ATOM 1763 C C . ALA A 1 230 ? -11.748 -34.335 -6.971 1.00 27.41 230 ALA A C 1
ATOM 1765 O O . ALA A 1 230 ? -12.749 -34.945 -7.353 1.00 27.41 230 ALA A O 1
ATOM 1766 N N . THR A 1 231 ? -11.484 -34.189 -5.675 1.00 28.38 231 THR A N 1
ATOM 1767 C CA . THR A 1 231 ? -12.560 -34.251 -4.685 1.00 28.38 231 THR A CA 1
ATOM 1768 C C . THR A 1 231 ? -13.367 -32.966 -4.820 1.00 28.38 231 THR A C 1
ATOM 1770 O O . THR A 1 231 ? -12.934 -31.895 -4.399 1.00 28.38 231 THR A O 1
ATOM 1773 N N . ARG A 1 232 ? -14.528 -33.064 -5.477 1.00 27.03 232 ARG A N 1
ATOM 1774 C CA . ARG A 1 232 ? -15.534 -31.998 -5.529 1.00 27.03 232 ARG A CA 1
ATOM 1775 C C . ARG A 1 232 ? -16.036 -31.713 -4.114 1.00 27.03 232 ARG A C 1
ATOM 1777 O O . ARG A 1 232 ? -16.955 -32.380 -3.649 1.00 27.03 232 ARG A O 1
ATOM 1784 N N . THR A 1 233 ? -15.509 -30.683 -3.468 1.00 27.05 233 THR A N 1
ATOM 1785 C CA . THR A 1 233 ? -16.227 -30.011 -2.381 1.00 27.05 233 THR A CA 1
ATOM 1786 C C . THR A 1 233 ? -16.949 -28.827 -3.005 1.00 27.05 233 THR A C 1
ATOM 1788 O O . THR A 1 233 ? -16.386 -27.753 -3.191 1.00 27.05 233 THR A O 1
ATOM 1791 N N . ALA A 1 234 ? -18.190 -29.056 -3.433 1.00 24.92 234 ALA A N 1
ATOM 1792 C CA . ALA A 1 234 ? -19.059 -27.990 -3.906 1.00 24.92 234 ALA A CA 1
ATOM 1793 C C . ALA A 1 234 ? -19.374 -27.059 -2.726 1.00 24.92 234 ALA A C 1
ATOM 1795 O O . ALA A 1 234 ? -20.148 -27.413 -1.836 1.00 24.92 234 ALA A O 1
ATOM 1796 N N . ILE A 1 235 ? -18.770 -25.872 -2.715 1.00 25.81 235 ILE A N 1
ATOM 1797 C CA . ILE A 1 235 ? -19.168 -24.781 -1.826 1.00 25.81 235 ILE A CA 1
ATOM 1798 C C . ILE A 1 235 ? -20.542 -24.308 -2.313 1.00 25.81 235 ILE A C 1
ATOM 1800 O O . ILE A 1 235 ? -20.661 -23.568 -3.287 1.00 25.81 235 ILE A O 1
ATOM 1804 N N . ARG A 1 236 ? -21.608 -24.799 -1.670 1.00 22.88 236 ARG A N 1
ATOM 1805 C CA . ARG A 1 236 ? -22.964 -24.273 -1.853 1.00 22.88 236 ARG A CA 1
ATOM 1806 C C . ARG A 1 236 ? -23.027 -22.885 -1.222 1.00 22.88 236 ARG A C 1
ATOM 1808 O O . ARG A 1 236 ? -23.013 -22.758 -0.001 1.00 22.88 236 ARG A O 1
ATOM 1815 N N . TRP A 1 237 ? -23.152 -21.864 -2.063 1.00 23.98 237 TRP A N 1
ATOM 1816 C CA . TRP A 1 237 ? -23.618 -20.540 -1.662 1.00 23.98 237 TRP A CA 1
ATOM 1817 C C . TRP A 1 237 ? -25.004 -20.663 -1.015 1.00 23.98 237 TRP A C 1
ATOM 1819 O O . TRP A 1 237 ? -25.956 -21.120 -1.649 1.00 23.98 237 TRP A O 1
ATOM 1829 N N . ARG A 1 238 ? -25.122 -20.279 0.259 1.00 23.25 238 ARG A N 1
ATOM 1830 C CA . ARG A 1 238 ? -26.408 -20.096 0.941 1.00 23.25 238 ARG A CA 1
ATOM 1831 C C . ARG A 1 238 ? -26.611 -18.594 1.110 1.00 23.25 238 ARG A C 1
ATOM 1833 O O . ARG A 1 238 ? -26.029 -17.987 1.997 1.00 23.25 238 ARG A O 1
ATOM 1840 N N . SER A 1 239 ? -27.425 -17.999 0.245 1.00 26.86 239 SER A N 1
ATOM 1841 C CA . SER A 1 239 ? -27.960 -16.655 0.453 1.00 26.86 239 SER A CA 1
ATOM 1842 C C . SER A 1 239 ? -28.990 -16.715 1.584 1.00 26.86 239 SER A C 1
ATOM 1844 O O . SER A 1 239 ? -30.045 -17.333 1.434 1.00 26.86 239 SER A O 1
ATOM 1846 N N . SER A 1 240 ? -28.695 -16.118 2.735 1.00 28.38 240 SER A N 1
ATOM 1847 C CA . SER A 1 240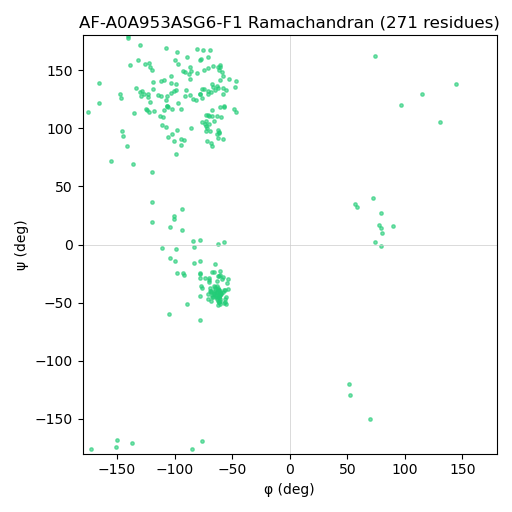 ? -29.667 -15.947 3.816 1.00 28.38 240 SER A CA 1
ATOM 1848 C C . SER A 1 240 ? -30.372 -14.599 3.672 1.00 28.38 240 SER A C 1
ATOM 1850 O O . SER A 1 240 ? -29.924 -13.596 4.220 1.00 28.38 240 SER A O 1
ATOM 1852 N N . SER A 1 241 ? -31.489 -14.580 2.945 1.00 29.27 241 SER A N 1
ATOM 1853 C CA . SER A 1 241 ? -32.532 -13.564 3.099 1.00 29.27 241 SER A CA 1
ATOM 1854 C C . SER A 1 241 ? -33.621 -14.150 3.998 1.00 29.27 241 SER A C 1
ATOM 1856 O O . SER A 1 241 ? -34.451 -14.937 3.542 1.00 29.27 241 SER A O 1
ATOM 1858 N N . THR A 1 242 ? -33.599 -13.819 5.288 1.00 28.53 242 THR A N 1
ATOM 1859 C CA . THR A 1 242 ? -34.613 -14.278 6.247 1.00 28.53 242 THR A CA 1
ATOM 1860 C C . THR A 1 242 ? -35.539 -13.117 6.589 1.00 28.53 242 THR A C 1
ATOM 1862 O O . THR A 1 242 ? -35.280 -12.338 7.504 1.00 28.53 242 THR A O 1
ATOM 1865 N N . THR A 1 243 ? -36.642 -12.994 5.854 1.00 30.11 243 THR A N 1
ATOM 1866 C CA . THR A 1 243 ? -37.817 -12.239 6.297 1.00 30.11 243 THR A CA 1
ATOM 1867 C C . THR A 1 243 ? -38.508 -13.012 7.422 1.00 30.11 243 THR A C 1
ATOM 1869 O O . THR A 1 243 ? -38.767 -14.211 7.322 1.00 30.11 243 THR A O 1
ATOM 1872 N N . ARG A 1 244 ? -38.774 -12.312 8.529 1.00 28.31 244 ARG A N 1
ATOM 1873 C CA . ARG A 1 244 ? -39.466 -12.819 9.721 1.00 28.31 244 ARG A CA 1
ATOM 1874 C C . ARG A 1 244 ? -40.865 -13.339 9.381 1.00 28.31 244 ARG A C 1
ATOM 1876 O O . ARG A 1 244 ? -41.665 -12.617 8.792 1.00 28.31 244 ARG A O 1
ATOM 1883 N N . ARG A 1 245 ? -41.212 -14.516 9.907 1.00 26.69 245 ARG A N 1
ATOM 1884 C CA . ARG A 1 245 ? -42.595 -14.871 10.252 1.00 26.69 245 ARG A CA 1
ATOM 1885 C C . ARG A 1 245 ? -42.607 -15.796 11.474 1.00 26.69 245 ARG A C 1
ATOM 1887 O O . ARG A 1 245 ? -41.839 -16.747 11.557 1.00 26.69 245 ARG A O 1
ATOM 1894 N N . THR A 1 246 ? -43.426 -15.424 12.449 1.00 29.44 246 THR A N 1
ATOM 1895 C CA . THR A 1 246 ? -43.593 -15.996 13.796 1.00 29.44 246 THR A CA 1
ATOM 1896 C C . THR A 1 246 ? -44.378 -17.327 13.805 1.00 29.44 246 THR A C 1
ATOM 1898 O O . THR A 1 246 ? -44.945 -17.707 12.780 1.00 29.44 246 THR A O 1
ATOM 1901 N N . PRO A 1 247 ? -44.382 -18.079 14.933 1.00 33.34 247 PRO A N 1
ATOM 1902 C CA . PRO A 1 247 ? -44.458 -19.542 14.936 1.00 33.34 247 PRO A CA 1
ATOM 1903 C C . PRO A 1 247 ? -45.859 -20.112 15.211 1.00 33.34 247 PRO A C 1
ATOM 1905 O O . PRO A 1 247 ? -46.681 -19.496 15.889 1.00 33.34 247 PRO A O 1
ATOM 1908 N N . ARG A 1 248 ? -46.086 -21.367 14.798 1.00 27.59 248 ARG A N 1
ATOM 1909 C CA . ARG A 1 248 ? -47.151 -22.235 15.332 1.00 27.59 248 ARG A CA 1
ATOM 1910 C C . ARG A 1 248 ? -46.551 -23.495 15.968 1.00 27.59 248 ARG A C 1
ATOM 1912 O O . ARG A 1 248 ? -45.559 -24.038 15.498 1.00 27.59 248 ARG A O 1
ATOM 1919 N N . ARG A 1 249 ? -47.143 -23.884 17.099 1.00 29.22 249 ARG A N 1
ATOM 1920 C CA . ARG A 1 249 ? -46.697 -24.874 18.093 1.00 29.22 249 ARG A CA 1
ATOM 1921 C C . ARG A 1 249 ? -47.145 -26.320 17.783 1.00 29.22 249 ARG A C 1
ATOM 1923 O O . ARG A 1 249 ? -48.310 -26.503 17.456 1.00 29.22 249 ARG A O 1
ATOM 1930 N N . ARG A 1 250 ? -46.260 -27.265 18.179 1.00 28.23 250 ARG A N 1
ATOM 1931 C CA . ARG A 1 250 ? -46.456 -28.595 18.844 1.00 28.23 250 ARG A CA 1
ATOM 1932 C C . ARG A 1 250 ? -47.018 -29.803 18.044 1.00 28.23 250 ARG A C 1
ATOM 1934 O O . ARG A 1 250 ? -47.767 -29.576 17.107 1.00 28.23 250 ARG A O 1
ATOM 1941 N N . PRO A 1 251 ? -46.855 -31.065 18.539 1.00 39.50 251 PRO A N 1
ATOM 1942 C CA . PRO A 1 251 ? -45.733 -31.681 19.295 1.00 39.50 251 PRO A CA 1
ATOM 1943 C C . PRO A 1 251 ? -45.409 -33.159 18.896 1.00 39.50 251 PRO A C 1
ATOM 1945 O O . PRO A 1 251 ? -46.138 -33.782 18.136 1.00 39.50 251 PRO A O 1
ATOM 1948 N N . GLY A 1 252 ? -44.373 -33.742 19.523 1.00 27.73 252 GLY A N 1
ATOM 1949 C CA . GLY A 1 252 ? -44.050 -35.188 19.544 1.00 27.73 252 GLY A CA 1
ATOM 1950 C C . GLY A 1 252 ? -42.720 -35.470 18.838 1.00 27.73 252 GLY A C 1
ATOM 1951 O O . GLY A 1 252 ? -42.497 -34.954 17.756 1.00 27.73 252 GLY A O 1
ATOM 1952 N N . GLY A 1 253 ? -41.731 -36.190 19.358 1.00 26.44 253 GLY A N 1
ATOM 1953 C CA . GLY A 1 253 ? -41.622 -37.175 20.431 1.00 26.44 253 GLY A CA 1
ATOM 1954 C C . GLY A 1 253 ? -40.577 -38.189 19.933 1.00 26.44 253 GLY A C 1
ATOM 1955 O O . GLY A 1 253 ? -40.599 -38.519 18.753 1.00 26.44 253 GLY A O 1
ATOM 1956 N N . GLY A 1 254 ? -39.648 -38.653 20.775 1.00 26.77 254 GLY A N 1
ATOM 1957 C CA . GLY A 1 254 ? -38.774 -39.780 20.414 1.00 26.77 254 GLY A CA 1
ATOM 1958 C C . GLY A 1 254 ? -37.284 -39.558 20.653 1.00 26.77 254 GLY A C 1
ATOM 1959 O O . GLY A 1 254 ? -36.602 -38.857 19.917 1.00 26.77 254 GLY A O 1
ATOM 1960 N N . TRP A 1 255 ? -36.812 -40.207 21.706 1.00 27.69 255 TRP A N 1
ATOM 1961 C CA . TRP A 1 255 ? -35.427 -40.428 22.102 1.00 27.69 255 TRP A CA 1
ATOM 1962 C C . TRP A 1 255 ? -34.693 -41.335 21.108 1.00 27.69 255 TRP A C 1
ATOM 1964 O O . TRP A 1 255 ? -35.361 -42.192 20.560 1.00 27.69 255 TRP A O 1
ATOM 1974 N N . TRP A 1 256 ? -33.360 -41.229 20.975 1.00 29.16 256 TRP A N 1
ATOM 1975 C CA . TRP A 1 256 ? -32.396 -42.356 20.951 1.00 29.16 256 TRP A CA 1
ATOM 1976 C C . TRP A 1 256 ? -30.955 -41.835 21.150 1.00 29.16 256 TRP A C 1
ATOM 1978 O O . TRP A 1 256 ? -30.586 -40.772 20.654 1.00 29.16 256 TRP A O 1
ATOM 1988 N N . ARG A 1 257 ? -30.165 -42.573 21.942 1.00 28.92 257 ARG A N 1
ATOM 1989 C CA . ARG A 1 257 ? -28.772 -42.298 22.349 1.00 28.92 257 ARG A CA 1
ATOM 1990 C C . ARG A 1 257 ? -27.747 -43.065 21.483 1.00 28.92 257 ARG A C 1
ATOM 1992 O O . ARG A 1 257 ? -28.090 -44.084 20.899 1.00 28.92 257 ARG A O 1
ATOM 1999 N N . SER A 1 258 ? -26.484 -42.622 21.603 1.00 28.72 258 SER A N 1
ATOM 2000 C CA . SER A 1 258 ? -25.211 -43.393 21.596 1.00 28.72 258 SER A CA 1
ATOM 2001 C C . SER A 1 258 ? -24.390 -43.531 20.293 1.00 28.72 258 SER A C 1
ATOM 2003 O O . SER A 1 258 ? -24.827 -44.113 19.311 1.00 28.72 258 SER A O 1
ATOM 2005 N N . ALA A 1 259 ? -23.140 -43.041 20.371 1.00 30.25 259 ALA A N 1
ATOM 2006 C CA . ALA A 1 259 ? -21.953 -43.282 19.515 1.00 30.25 259 ALA A CA 1
ATOM 2007 C C . ALA A 1 259 ? -21.312 -44.681 19.816 1.00 30.25 259 ALA A C 1
ATOM 2009 O O . ALA A 1 259 ? -21.936 -45.389 20.610 1.00 30.25 259 ALA A O 1
ATOM 2010 N N . PRO A 1 260 ? -20.093 -45.107 19.353 1.00 44.34 260 PRO A N 1
ATOM 2011 C CA . PRO A 1 260 ? -19.025 -44.444 18.562 1.00 44.34 260 PRO A CA 1
ATOM 2012 C C . PRO A 1 260 ? -18.320 -45.325 17.478 1.00 44.34 260 PRO A C 1
ATOM 2014 O O . PRO A 1 260 ? -18.592 -46.512 17.342 1.00 44.34 260 PRO A O 1
ATOM 2017 N N . GLY A 1 261 ? -17.349 -44.771 16.728 1.00 27.17 261 GLY A N 1
ATOM 2018 C CA . GLY A 1 261 ? -16.477 -45.564 15.839 1.00 27.17 261 GLY A CA 1
ATOM 2019 C C . GLY A 1 261 ? -15.347 -44.778 15.156 1.00 27.17 261 GLY A C 1
ATOM 2020 O O . GLY A 1 261 ? -15.580 -43.896 14.339 1.00 27.17 261 GLY A O 1
ATOM 2021 N N . THR A 1 262 ? -14.108 -45.109 15.512 1.00 32.38 262 THR A N 1
ATOM 2022 C CA . THR A 1 262 ? -12.821 -44.518 15.107 1.00 32.38 262 THR A CA 1
ATOM 2023 C C . THR A 1 262 ? -12.306 -44.984 13.736 1.00 32.38 262 THR A C 1
ATOM 2025 O O . THR A 1 262 ? -12.376 -46.171 13.446 1.00 32.38 262 THR A O 1
ATOM 2028 N N . SER A 1 263 ? -11.600 -44.126 12.982 1.00 29.14 263 SER A N 1
ATOM 2029 C CA . SER A 1 263 ? -10.219 -44.425 12.534 1.00 29.14 263 SER A CA 1
ATOM 2030 C C . SER A 1 263 ? -9.509 -43.170 11.992 1.00 29.14 263 SER A C 1
ATOM 2032 O O . SER A 1 263 ? -9.967 -42.513 11.061 1.00 29.14 263 SER A O 1
ATOM 2034 N N . ARG A 1 264 ? -8.365 -42.829 12.599 1.00 33.56 264 ARG A N 1
ATOM 2035 C CA . ARG A 1 264 ? -7.365 -41.897 12.059 1.00 33.56 264 ARG A CA 1
ATOM 2036 C C . ARG A 1 264 ? -6.357 -42.724 11.260 1.00 33.56 264 ARG A C 1
ATOM 2038 O O . ARG A 1 264 ? -5.778 -43.651 11.821 1.00 33.56 264 ARG A O 1
ATOM 2045 N N . ARG A 1 265 ? -6.084 -42.373 10.001 1.00 29.64 265 ARG A N 1
ATOM 2046 C CA . ARG A 1 265 ? -4.885 -42.842 9.283 1.00 29.64 265 ARG A CA 1
ATOM 2047 C C . ARG A 1 265 ? -3.894 -41.688 9.164 1.00 29.64 265 ARG A C 1
ATOM 2049 O O . ARG A 1 265 ? -4.208 -40.650 8.594 1.00 29.64 265 ARG A O 1
ATOM 2056 N N . ARG A 1 266 ? -2.713 -41.885 9.755 1.00 30.22 266 ARG A N 1
ATOM 2057 C CA . ARG A 1 266 ? -1.501 -41.087 9.539 1.00 30.22 266 ARG A CA 1
ATOM 2058 C C . ARG A 1 266 ? -0.900 -41.500 8.193 1.00 30.22 266 ARG A C 1
ATOM 2060 O O . ARG A 1 266 ? -0.743 -42.695 7.959 1.00 30.22 266 ARG A O 1
ATOM 2067 N N . CYS A 1 267 ? -0.506 -40.541 7.364 1.00 27.97 267 CYS A N 1
ATOM 2068 C CA . CYS A 1 267 ? 0.409 -40.773 6.247 1.00 27.97 267 CYS A CA 1
ATOM 2069 C C . CYS A 1 267 ? 1.717 -40.042 6.559 1.00 27.97 267 CYS A C 1
ATOM 2071 O O . CYS A 1 267 ? 1.742 -38.817 6.627 1.00 27.97 267 CYS A O 1
ATOM 2073 N N . GLY A 1 268 ? 2.774 -40.813 6.819 1.00 25.73 268 GLY A N 1
ATOM 2074 C CA . GLY A 1 268 ? 4.148 -40.323 6.879 1.00 25.73 268 GLY A CA 1
ATOM 2075 C C . GLY A 1 268 ? 4.770 -40.341 5.485 1.00 25.73 268 GLY A C 1
ATOM 2076 O O . GLY A 1 268 ? 4.518 -41.264 4.713 1.00 25.73 268 GLY A O 1
ATOM 2077 N N . CYS A 1 269 ? 5.585 -39.335 5.180 1.00 27.28 269 CYS A N 1
ATOM 2078 C CA . CYS A 1 269 ? 6.441 -39.307 3.999 1.00 27.28 269 CYS A CA 1
ATOM 2079 C C . CYS A 1 269 ? 7.894 -39.462 4.457 1.00 27.28 269 CYS A C 1
ATOM 2081 O O . CYS A 1 269 ? 8.414 -38.618 5.183 1.00 27.28 269 CYS A O 1
ATOM 2083 N N . SER A 1 270 ? 8.531 -40.561 4.054 1.00 29.53 270 SER A N 1
ATOM 2084 C CA . SER A 1 270 ? 9.968 -40.791 4.197 1.00 29.53 270 SER A CA 1
ATOM 2085 C C . SER A 1 270 ? 10.715 -40.196 3.003 1.00 29.53 270 SER A C 1
ATOM 2087 O O . SER A 1 270 ? 10.394 -40.520 1.859 1.00 29.53 270 SER A O 1
ATOM 2089 N N . LEU A 1 271 ? 11.741 -39.392 3.280 1.00 30.67 271 LEU A N 1
ATOM 2090 C CA . LEU A 1 271 ? 12.760 -38.964 2.322 1.00 30.67 271 LEU A CA 1
ATOM 2091 C C . LEU A 1 271 ? 13.585 -40.172 1.851 1.00 30.67 271 LEU A C 1
ATOM 2093 O O . LEU A 1 271 ? 14.055 -40.965 2.670 1.00 30.67 271 LEU A O 1
ATOM 2097 N N . ARG A 1 272 ? 13.794 -40.296 0.539 1.00 29.06 272 ARG A N 1
ATOM 2098 C CA . ARG A 1 272 ? 14.911 -41.067 -0.021 1.00 29.06 272 ARG A CA 1
ATOM 2099 C C . ARG A 1 272 ? 15.911 -40.092 -0.637 1.00 29.06 272 ARG A C 1
ATOM 2101 O O . ARG A 1 272 ? 15.512 -39.048 -1.142 1.00 29.06 272 ARG A O 1
ATOM 2108 N N . ARG A 1 273 ? 17.172 -40.468 -0.434 1.00 36.97 273 ARG A N 1
ATOM 2109 C CA . ARG A 1 273 ? 18.423 -39.725 -0.619 1.00 36.97 273 ARG A CA 1
ATOM 2110 C C . ARG A 1 273 ? 18.626 -39.193 -2.027 1.00 36.97 273 ARG A C 1
ATOM 2112 O O . ARG A 1 273 ? 18.169 -39.881 -2.964 1.00 36.97 273 ARG A O 1
#

Mean predicted aligned error: 15.06 Å

=== Feature glossary ===
Each block in this record encodes a different view of the same protein. In brief:

Predicted aligned error. PAE(i, j) answers: if I align the predicted and true structures on residue i, how far off (in Å) do I expect residue j to be? A block-diagonal PAE matrix with low values on the blocks and high values off-diagonal is the signature of a multi-domain protein with confidently predicted domains but uncertain inter-domain orientation.

Contact-map, Ramachandran, and PAE plots. Plot images: a contact map (which residues are close in 3D, as an N×N binary image), a Ramachandran scatter (backbone torsion angles, revealing secondary-structure composition at a glance), and — for AlphaFold structures — a PAE heatmap (pairwise prediction confidence).

Backbone torsions (φ/ψ). φ (phi) and ψ (psi) are the two rotatable backbone dihedrals per residue: φ is the C(i-1)–N–Cα–C torsion, ψ is the N–Cα–C–N(i+1) torsion, both in degrees on (−180°, 180°]. α-helical residues cluster near (−60°, −45°); β-strand residues near (−120°, +130°). A Ra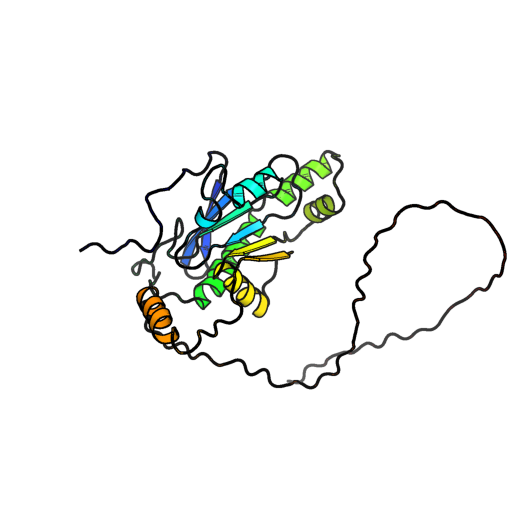machandran plot is simply a scatter of (φ, ψ) for every residue.

Foldseek 3Di. A 3Di character summarizes, for each residue, the relative orientation of the Cα frame of its nearest spatial neighbor. Because it encodes fold topology rather than chemistry, 3Di alignments detect remote structural similarity that sequence alignment misses.

Radius of gyration, Cα contacts, bounding box. Three whole-structure scalars: the radius of gyration (RMS distance of Cα from centroid, in Å), the count of Cα–Cα contacts (pairs closer than 8 Å and separated by more than four residues in sequence — i.e. tertiary, not local, contacts), and the bounding-box dimensions. Together they distinguish compact globular folds from extended fibres or disordered chains.

Sequence. Sequence gives the chain of amino acids in standard one-letter code (A=alanine, C=cysteine, …, Y=tyrosine), read N→C. It is the only feature that is directly encoded by the gene; all structural features are derived from the folded form of this sequence.

mmCIF coordinates. Atomic coordinates in PDBx/mmCIF format — the same representation the Protein Data Bank distributes. Each line of the _atom_site loop places one backbone atom in Cartesian space (units: ångströms, origin: arbitrary).

Secondary structure (3-state, P-SEA). Three-state secondary structure (P-SEA) collapses the eight DSSP classes into helix (a), strand (b), and coil (c). P-SEA assigns these from Cα geometry alone — distances and angles — without requiring backbone oxygens, so it works on any Cα trace.

InterPro / GO / CATH / organism. Functional annotations link the protein to curated databases. InterPro entries identify conserved domains and families by matching the sequence against member-database signatures (Pfam, PROSITE, CDD, …). Gene Ontology (GO) terms describe molecular function, biological process, and cellular component in a controlled vocabulary. CATH places the structure in a hierarchical fold classification (Class/Architecture/Topology/Homologous-superfamily). The organism is the source species.

B-factor. B-factor (Debye–Waller factor) reflects atomic displacement in the crystal lattice. It is an experimental observable (units Å²), not a prediction; low values mean the atom is pinned down, high values mean it moves or is heterogeneous across the crystal.

Rendered structure images. Structure images are PyMOL renders from six orthogonal camera directions. Cartoon representation draws helices as coils and strands as arrows; sticks shows the backbone as bonds; surface shows the solvent-excluded envelope. Rainbow coloring maps sequence position to hue (blue→red, N→C); chain coloring assigns 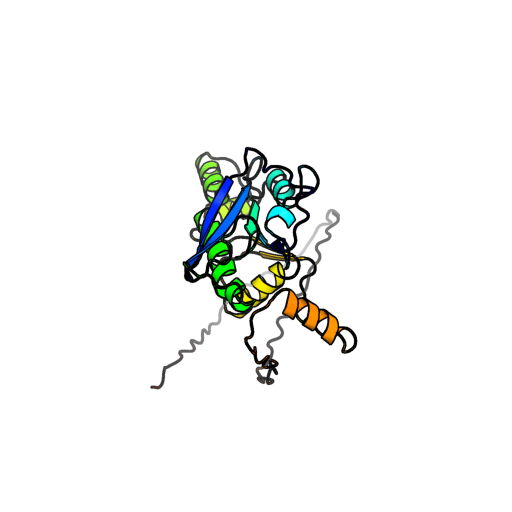a distinct color per polypeptide.

Solvent-accessible surface area. Solvent-accessible surface area (SASA) is the area in Å² traced out by the centre of a 1.4 Å probe sphere (a water molecule) rolled over the protein's van der Waals surface (Shrake–Rupley / Lee–Richards construction). Buried residues have near-zero SASA; fully exposed residues can exceed 200 Å². The total SASA scales roughly with the number of surface residues.

Secondary structure (8-state, DSSP). The SS8 string is DSSP's per-residue secondary-structure call. α-helix (H) means an i→i+4 H-bond ladder; β-strand (E) means the residue participates in a β-sheet; 3₁₀ (G) and π (I) are tighter and wider helices; T/S are turns/bends; '-' is loop.

pLDDT. For AlphaFold models, the B-factor field carries pLDDT — the model's own estimate of local accuracy on a 0–100 scale. Regions with pLDDT<50 should be treated as essentially unmodeled; they often correspond to intrinsically disordered segments.

Nearest PDB structures. Nearest PDB neighbors are the top structural matches found by Foldseek when searching this structure against the entire Protein Data Bank. Each hit reports a TM-score (0 to 1; >0.5 almost always implies the same fold) and an E-value. These are *structural* homologs — they may share no detectable sequence similarity.